Protein AF-A0A5M9WT04-F1 (afdb_monomer)

Solvent-accessible surface area (backbone atoms only — not comparable to full-atom values): 13330 Å² total; per-residue (Å²): 140,83,83,87,83,82,82,79,88,79,81,89,87,70,58,75,74,63,75,62,73,61,93,73,88,72,77,53,72,58,56,60,50,49,50,56,50,50,60,53,53,64,69,38,91,44,48,76,46,78,44,75,40,62,43,69,72,71,74,67,58,56,91,64,40,57,47,37,35,40,46,41,72,46,103,63,53,54,68,59,49,51,50,53,51,50,53,50,48,42,72,75,53,57,42,56,46,68,40,55,45,65,89,45,51,76,57,29,46,36,37,38,33,31,65,67,64,91,56,92,55,41,32,36,38,46,30,29,73,45,88,59,91,81,71,82,77,73,65,78,83,60,68,64,56,68,66,55,48,51,50,52,49,50,52,55,40,49,49,26,57,78,65,70,37,90,61,27,68,66,54,42,51,56,49,31,55,76,66,74,52,92,82,61,95,47,73,66,51,43,53,49,54,50,51,57,61,50,71,76,36,88,84,50,48,63,70,61,54,49,56,57,49,52,49,64,62,66,77,104

pLDDT: mean 85.63, std 19.6, range [27.72, 98.25]

Structure (mmCIF, N/CA/C/O backbone):
data_AF-A0A5M9WT04-F1
#
_entry.id   AF-A0A5M9WT04-F1
#
loop_
_atom_site.group_PDB
_atom_site.id
_atom_site.type_symbol
_atom_site.label_atom_id
_atom_site.label_alt_id
_atom_site.label_comp_id
_atom_site.label_asym_id
_atom_site.label_entity_id
_atom_site.label_seq_id
_atom_site.pdbx_PDB_ins_code
_atom_site.Cartn_x
_atom_site.Cartn_y
_atom_site.Cartn_z
_atom_site.occupancy
_atom_site.B_iso_or_equiv
_atom_site.auth_seq_id
_atom_site.auth_comp_id
_atom_site.auth_asym_id
_atom_site.auth_atom_id
_atom_site.pdbx_PDB_model_num
ATOM 1 N N . MET A 1 1 ? 15.403 -14.556 49.674 1.00 36.53 1 MET A N 1
ATOM 2 C CA . MET A 1 1 ? 15.988 -13.219 49.414 1.00 36.53 1 MET A CA 1
ATOM 3 C C . MET A 1 1 ? 16.908 -13.393 48.219 1.00 36.53 1 MET A C 1
ATOM 5 O O . MET A 1 1 ? 17.717 -14.300 48.292 1.00 36.53 1 MET A O 1
ATOM 9 N N . ALA A 1 2 ? 16.835 -12.710 47.086 1.00 31.03 2 ALA A N 1
ATOM 10 C CA . ALA A 1 2 ? 16.035 -11.609 46.544 1.00 31.03 2 ALA A CA 1
ATOM 11 C C . ALA A 1 2 ? 15.568 -12.071 45.133 1.00 31.03 2 ALA A C 1
ATOM 13 O O . ALA A 1 2 ? 16.134 -13.020 44.605 1.00 31.03 2 ALA A O 1
ATOM 14 N N . GLY A 1 3 ? 14.480 -11.617 44.516 1.00 28.92 3 GLY A N 1
ATOM 15 C CA . GLY A 1 3 ? 14.104 -10.239 44.205 1.00 28.92 3 GLY A CA 1
ATOM 16 C C . GLY A 1 3 ? 14.028 -10.143 42.674 1.00 28.92 3 GLY A C 1
ATOM 17 O O . GLY A 1 3 ? 15.050 -10.274 42.011 1.00 28.92 3 GLY A O 1
ATOM 18 N N . LYS A 1 4 ? 12.807 -10.030 42.137 1.00 32.59 4 LYS A N 1
ATOM 19 C CA . LYS A 1 4 ? 12.482 -9.932 40.705 1.00 32.59 4 LYS A CA 1
ATOM 20 C C . LYS A 1 4 ? 13.133 -8.691 40.081 1.00 32.59 4 LYS A C 1
ATOM 22 O O . LYS A 1 4 ? 13.119 -7.634 40.702 1.00 32.59 4 LYS A O 1
ATOM 27 N N . GLY A 1 5 ? 13.634 -8.824 38.855 1.00 28.41 5 GLY A N 1
ATOM 28 C CA . GLY A 1 5 ? 13.906 -7.696 37.969 1.00 28.41 5 GLY A CA 1
ATOM 29 C C . GLY A 1 5 ? 12.751 -7.547 36.986 1.00 28.41 5 GLY A C 1
ATOM 30 O O . GLY A 1 5 ? 12.667 -8.310 36.028 1.00 28.41 5 GLY A O 1
ATOM 31 N N . ASP A 1 6 ? 11.848 -6.611 37.269 1.00 30.33 6 ASP A N 1
ATOM 32 C CA . ASP A 1 6 ? 10.879 -6.101 36.302 1.00 30.33 6 ASP A CA 1
ATOM 33 C C . ASP A 1 6 ? 11.642 -5.275 35.258 1.00 30.33 6 ASP A C 1
ATOM 35 O O . ASP A 1 6 ? 12.274 -4.269 35.588 1.00 30.33 6 ASP A O 1
ATOM 39 N N . HIS A 1 7 ? 11.599 -5.698 33.994 1.00 33.00 7 HIS A N 1
ATOM 40 C CA . HIS A 1 7 ? 11.995 -4.846 32.879 1.00 33.00 7 HIS A CA 1
ATOM 41 C C . HIS A 1 7 ? 10.808 -3.954 32.514 1.00 33.00 7 HIS A C 1
ATOM 43 O O . HIS A 1 7 ? 9.852 -4.383 31.873 1.00 33.00 7 HIS A O 1
ATOM 49 N N . ASN A 1 8 ? 10.882 -2.712 32.986 1.00 27.72 8 ASN A N 1
ATOM 50 C CA . ASN A 1 8 ? 10.029 -1.600 32.589 1.00 27.72 8 ASN A CA 1
ATOM 51 C C . ASN A 1 8 ? 10.200 -1.351 31.077 1.00 27.72 8 ASN A C 1
ATOM 53 O O . ASN A 1 8 ? 11.282 -0.971 30.643 1.00 27.72 8 ASN A O 1
ATOM 57 N N . LEU A 1 9 ? 9.138 -1.551 30.290 1.00 30.53 9 LEU A N 1
ATOM 58 C CA . LEU A 1 9 ? 9.035 -1.180 28.866 1.00 30.53 9 LEU A CA 1
ATOM 59 C C . LEU A 1 9 ? 8.473 0.245 28.684 1.00 30.53 9 LEU A C 1
ATOM 61 O O . LEU A 1 9 ? 7.794 0.539 27.707 1.00 30.53 9 LEU A O 1
ATOM 65 N N . ASN A 1 10 ? 8.732 1.131 29.642 1.00 30.75 10 ASN A N 1
ATOM 66 C CA . ASN A 1 10 ? 8.420 2.548 29.517 1.00 30.75 10 ASN A CA 1
ATOM 67 C C . ASN A 1 10 ? 9.687 3.280 29.099 1.00 30.75 10 ASN A C 1
ATOM 69 O O . ASN A 1 10 ? 10.431 3.689 29.980 1.00 30.75 10 ASN A O 1
ATOM 73 N N . GLU A 1 11 ? 9.933 3.448 27.799 1.00 33.53 11 GLU A N 1
ATOM 74 C CA . GLU A 1 11 ? 10.752 4.562 27.309 1.00 33.53 11 GLU A CA 1
ATOM 75 C C . GLU A 1 11 ? 10.599 4.765 25.790 1.00 33.53 11 GLU A C 1
ATOM 77 O O . GLU A 1 11 ? 10.619 3.814 25.015 1.00 33.53 11 GLU A O 1
ATOM 82 N N . CYS A 1 12 ? 10.466 6.044 25.414 1.00 31.31 12 CYS A N 1
ATOM 83 C CA . CYS A 1 12 ? 10.228 6.635 24.087 1.00 31.31 12 CYS A CA 1
ATOM 84 C C . CYS A 1 12 ? 8.813 6.512 23.495 1.00 31.31 12 CYS A C 1
ATOM 86 O O . CYS A 1 12 ? 8.596 5.879 22.467 1.00 31.31 12 CYS A O 1
ATOM 88 N N . PHE A 1 13 ? 7.874 7.242 24.103 1.00 38.44 13 PHE A N 1
ATOM 89 C CA . PHE A 1 13 ? 6.622 7.655 23.469 1.00 38.44 13 PHE A CA 1
ATOM 90 C C . PHE A 1 13 ? 6.737 9.135 23.099 1.00 38.44 13 PHE A C 1
ATOM 92 O O . PHE A 1 13 ? 6.950 9.960 23.985 1.00 38.44 13 PHE A O 1
ATOM 99 N N . PHE A 1 14 ? 6.601 9.463 21.817 1.00 36.34 14 PHE A N 1
ATOM 100 C CA . PHE A 1 14 ? 6.391 10.836 21.363 1.00 36.34 14 PHE A CA 1
ATOM 101 C C . PHE A 1 14 ? 5.124 10.860 20.517 1.00 36.34 14 PHE A C 1
ATOM 103 O O . PHE A 1 14 ? 4.960 10.034 19.618 1.00 36.34 14 PHE A O 1
ATOM 110 N N . SER A 1 15 ? 4.227 11.807 20.794 1.00 44.75 15 SER A N 1
ATOM 111 C CA . SER A 1 15 ? 3.148 12.130 19.858 1.00 44.75 15 SER A CA 1
ATOM 112 C C . SER A 1 15 ? 3.771 12.576 18.530 1.00 44.75 15 SER A C 1
ATOM 114 O O . SER A 1 15 ? 4.805 13.243 18.537 1.00 44.75 15 SER A O 1
ATOM 116 N N . TYR A 1 16 ? 3.150 12.275 17.382 1.00 43.19 16 TYR A N 1
ATOM 117 C CA . TYR A 1 16 ? 3.641 12.746 16.076 1.00 43.19 16 TYR A CA 1
ATOM 118 C C . TYR A 1 16 ? 3.911 14.261 16.077 1.00 43.19 16 TYR A C 1
ATOM 120 O O . TYR A 1 16 ? 4.920 14.697 15.537 1.00 43.19 16 TYR A O 1
ATOM 128 N N . ARG A 1 17 ? 3.088 15.048 16.792 1.00 41.44 17 ARG A N 1
ATOM 129 C CA . ARG A 1 17 ? 3.275 16.500 16.983 1.00 41.44 17 ARG A CA 1
ATOM 130 C C . ARG A 1 17 ? 4.543 16.883 17.752 1.00 41.44 17 ARG A C 1
ATOM 132 O O . ARG A 1 17 ? 5.056 17.978 17.556 1.00 41.44 17 ARG A O 1
ATOM 139 N N . GLU A 1 18 ? 5.042 16.013 18.621 1.00 44.75 18 GLU A N 1
ATOM 140 C CA . GLU A 1 18 ? 6.274 16.229 19.388 1.00 44.75 18 GLU A CA 1
ATOM 141 C C . GLU A 1 18 ? 7.527 15.854 18.580 1.00 44.75 18 GLU A C 1
ATOM 143 O O . GLU A 1 18 ? 8.586 16.433 18.809 1.00 44.75 18 GLU A O 1
ATOM 148 N N . LEU A 1 19 ? 7.409 14.959 17.588 1.00 48.00 19 LEU A N 1
ATOM 149 C CA . LEU A 1 19 ? 8.513 14.580 16.691 1.00 48.00 19 LEU A CA 1
ATOM 150 C C . LEU A 1 19 ? 8.865 15.676 15.668 1.00 48.00 19 LEU A C 1
ATOM 152 O O . LEU A 1 19 ? 10.016 15.778 15.254 1.00 48.00 19 LEU A O 1
ATOM 156 N N . ILE A 1 20 ? 7.899 16.521 15.297 1.00 47.97 20 ILE A N 1
ATOM 157 C CA . ILE A 1 20 ? 8.055 17.644 14.346 1.00 47.97 20 ILE A CA 1
ATOM 158 C C . ILE A 1 20 ? 8.310 19.002 15.027 1.00 47.97 20 ILE A C 1
ATOM 160 O O . ILE A 1 20 ? 8.301 20.040 14.370 1.00 47.97 20 ILE A O 1
ATOM 164 N N . GLY A 1 21 ? 8.551 19.021 16.344 1.00 37.47 21 GLY A N 1
ATOM 165 C CA . GLY A 1 21 ? 8.716 20.227 17.169 1.00 37.47 21 GLY A CA 1
ATOM 166 C C . GLY A 1 21 ? 10.028 21.009 16.983 1.00 37.47 21 GLY A C 1
ATOM 167 O O . GLY A 1 21 ? 10.651 21.390 17.973 1.00 37.47 21 GLY A O 1
ATOM 168 N N . GLY A 1 22 ? 10.447 21.269 15.744 1.00 36.41 22 GLY A N 1
ATOM 169 C CA . GLY A 1 22 ? 11.545 22.176 15.405 1.00 36.41 22 GLY A CA 1
ATOM 170 C C . GLY A 1 22 ? 11.222 22.941 14.123 1.00 36.41 22 GLY A C 1
ATOM 171 O O . GLY A 1 22 ? 10.889 22.319 13.124 1.00 36.41 22 GLY A O 1
ATOM 172 N N . ASP A 1 23 ? 11.284 24.275 14.173 1.00 36.19 23 ASP A N 1
ATOM 173 C CA . ASP A 1 23 ? 10.914 25.223 13.107 1.00 36.19 23 ASP A CA 1
ATOM 174 C C . ASP A 1 23 ? 11.143 24.702 11.669 1.00 36.19 23 ASP A C 1
ATOM 176 O O . ASP A 1 23 ? 12.268 24.704 11.162 1.00 36.19 23 ASP A O 1
ATOM 180 N N . ILE A 1 24 ? 10.067 24.304 10.977 1.00 40.62 24 ILE A N 1
ATOM 181 C CA . ILE A 1 24 ? 10.135 23.867 9.576 1.00 40.62 24 ILE A CA 1
ATOM 182 C C . ILE A 1 24 ? 9.931 25.075 8.658 1.00 40.62 24 ILE A C 1
ATOM 184 O O . ILE A 1 24 ? 8.815 25.501 8.351 1.00 40.62 24 ILE A O 1
ATOM 188 N N . VAL A 1 25 ? 11.045 25.611 8.166 1.00 34.16 25 VAL A N 1
ATOM 189 C CA . VAL A 1 25 ? 11.072 26.413 6.940 1.00 34.16 25 VAL A CA 1
ATOM 190 C C . VAL A 1 25 ? 10.797 25.463 5.765 1.00 34.16 25 VAL A C 1
ATOM 192 O O . VAL A 1 25 ? 11.714 24.850 5.232 1.00 34.16 25 VAL A O 1
ATOM 195 N N . GLY A 1 26 ? 9.520 25.350 5.382 1.00 38.19 26 GLY A N 1
ATOM 196 C CA . GLY A 1 26 ? 9.049 24.670 4.168 1.00 38.19 26 GLY A CA 1
ATOM 197 C C . GLY A 1 26 ? 8.704 23.189 4.348 1.00 38.19 26 GLY A C 1
ATOM 198 O O . GLY A 1 26 ? 9.498 22.335 3.972 1.00 38.19 26 GLY A O 1
ATOM 199 N N . SER A 1 27 ? 7.509 22.876 4.868 1.00 41.00 27 SER A N 1
ATOM 200 C CA . SER A 1 27 ? 7.023 21.488 4.923 1.00 41.00 27 SER A CA 1
ATOM 201 C C . SER A 1 27 ? 6.878 20.929 3.507 1.00 41.00 27 SER A C 1
ATOM 203 O O . SER A 1 27 ? 6.212 21.537 2.661 1.00 41.00 27 SER A O 1
ATOM 205 N N . SER A 1 28 ? 7.470 19.768 3.244 1.00 56.88 28 SER A N 1
ATOM 206 C CA . SER A 1 28 ? 7.276 19.071 1.970 1.00 56.88 28 SER A CA 1
ATOM 207 C C . SER A 1 28 ? 5.796 18.687 1.798 1.00 56.88 28 SER A C 1
ATOM 209 O O . SER A 1 28 ? 5.089 18.445 2.779 1.00 56.88 28 SER A O 1
ATOM 211 N N . ASN A 1 29 ? 5.301 18.581 0.557 1.00 68.19 29 ASN A N 1
ATOM 212 C CA . ASN A 1 29 ? 3.919 18.142 0.294 1.00 68.19 29 ASN A CA 1
ATOM 213 C C . ASN A 1 29 ? 3.594 16.779 0.949 1.00 68.19 29 ASN A C 1
ATOM 215 O O . ASN A 1 29 ? 2.436 16.509 1.267 1.00 68.19 29 ASN A O 1
ATOM 219 N N . SER A 1 30 ? 4.605 15.931 1.174 1.00 72.88 30 SER A N 1
ATOM 220 C CA . SER A 1 30 ? 4.457 14.601 1.780 1.00 72.88 30 SER A CA 1
ATOM 221 C C . SER A 1 30 ? 4.171 14.629 3.291 1.00 72.88 30 SER A C 1
ATOM 223 O O . SER A 1 30 ? 3.393 13.815 3.793 1.00 72.88 30 SER A O 1
ATOM 225 N N . GLU A 1 31 ? 4.747 15.580 4.030 1.00 80.44 31 GLU A N 1
ATOM 226 C CA . GLU A 1 31 ? 4.540 15.713 5.480 1.00 80.44 31 GLU A CA 1
ATOM 227 C C . GLU A 1 31 ? 3.133 16.224 5.774 1.00 80.44 31 GLU A C 1
ATOM 229 O O . GLU A 1 31 ? 2.412 15.624 6.568 1.00 80.44 31 GLU A O 1
ATOM 234 N N . ALA A 1 32 ? 2.692 17.245 5.033 1.00 86.50 32 ALA A N 1
ATOM 235 C CA . ALA A 1 32 ? 1.340 17.780 5.149 1.00 86.50 32 ALA A CA 1
ATOM 236 C C . ALA A 1 32 ? 0.259 16.741 4.788 1.00 86.50 32 ALA A C 1
ATOM 238 O O . ALA A 1 32 ? -0.825 16.744 5.372 1.00 86.50 32 ALA A O 1
ATOM 239 N N . LEU A 1 33 ? 0.523 15.845 3.825 1.00 90.31 33 LEU A N 1
ATOM 240 C CA . LEU A 1 33 ? -0.378 14.726 3.511 1.00 90.31 33 LEU A CA 1
ATOM 241 C C . LEU A 1 33 ? -0.410 13.682 4.632 1.00 90.31 33 LEU A C 1
ATOM 243 O O . LEU A 1 33 ? -1.478 13.162 4.954 1.00 90.31 33 LEU A O 1
ATOM 247 N N . THR A 1 34 ? 0.743 13.408 5.244 1.00 90.88 34 THR A N 1
ATOM 248 C CA . THR A 1 34 ? 0.859 12.476 6.372 1.00 90.88 34 THR A CA 1
ATOM 249 C C . THR A 1 34 ? 0.068 12.972 7.578 1.00 90.88 34 THR A C 1
ATOM 251 O O . THR A 1 34 ? -0.730 12.219 8.130 1.00 90.88 34 THR A O 1
ATOM 254 N N . GLU A 1 35 ? 0.206 14.251 7.930 1.00 92.19 35 GLU A N 1
ATOM 255 C CA . GLU A 1 35 ? -0.580 14.890 8.992 1.00 92.19 35 GLU A CA 1
ATOM 256 C C . GLU A 1 35 ? -2.082 14.801 8.721 1.00 92.19 35 GLU A C 1
ATOM 258 O O . GLU A 1 35 ? -2.841 14.350 9.572 1.00 92.19 35 GLU A O 1
ATOM 263 N N . GLN A 1 36 ? -2.519 15.138 7.504 1.00 95.31 36 GLN A N 1
ATOM 264 C CA . GLN A 1 36 ? -3.935 15.064 7.140 1.00 95.31 36 GLN A CA 1
ATOM 265 C C . GLN A 1 36 ? -4.513 13.648 7.234 1.00 95.31 36 GLN A C 1
ATOM 267 O O . GLN A 1 36 ? -5.700 13.499 7.557 1.00 95.31 36 GLN A O 1
ATOM 272 N N . LEU A 1 37 ? -3.713 12.629 6.898 1.00 96.25 37 LEU A N 1
ATOM 273 C CA . LEU A 1 37 ? -4.085 11.222 7.025 1.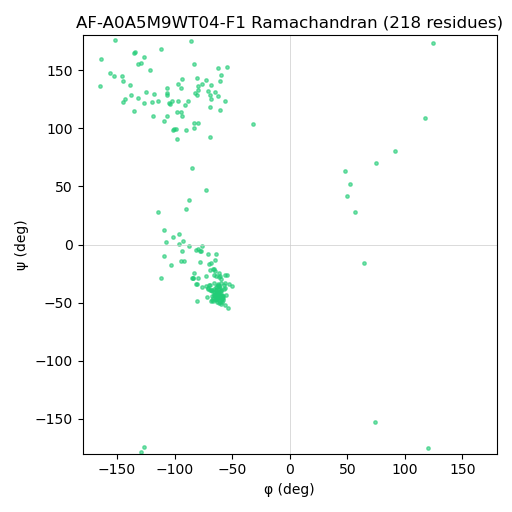00 96.25 37 LEU A CA 1
ATOM 274 C C . LEU A 1 37 ? -4.199 10.819 8.497 1.00 96.25 37 LEU A C 1
ATOM 276 O O . LEU A 1 37 ? -5.214 10.236 8.874 1.00 96.25 37 LEU A O 1
ATOM 280 N N . ILE A 1 38 ? -3.206 11.159 9.320 1.00 96.31 38 ILE A N 1
ATOM 281 C CA . ILE A 1 38 ? -3.207 10.871 10.760 1.00 96.31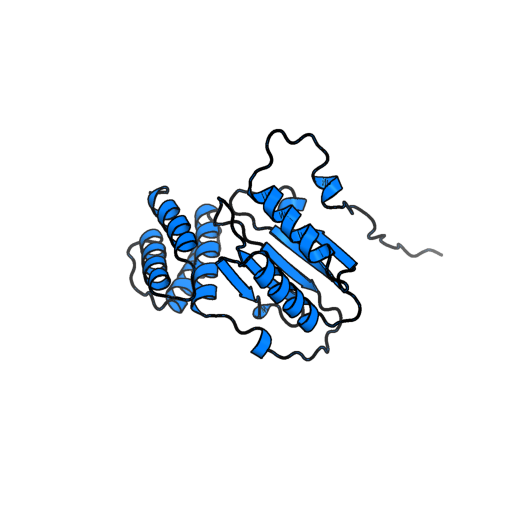 38 ILE A CA 1
ATOM 282 C C . ILE A 1 38 ? -4.408 11.545 11.429 1.00 96.31 38 ILE A C 1
ATOM 284 O O . ILE A 1 38 ? -5.211 10.850 12.045 1.00 96.31 38 ILE A O 1
ATOM 288 N N . ASP A 1 39 ? -4.608 12.848 11.210 1.00 97.12 39 ASP A N 1
ATOM 289 C CA . ASP A 1 39 ? -5.742 13.612 11.751 1.00 97.12 39 ASP A CA 1
ATOM 290 C C . ASP A 1 39 ? -7.092 13.009 11.323 1.00 97.12 39 ASP A C 1
ATOM 292 O O . ASP A 1 39 ? -8.081 13.043 12.057 1.00 97.12 39 ASP A O 1
ATOM 296 N N . HIS A 1 40 ? -7.169 12.456 10.107 1.00 98.00 40 HIS A N 1
ATOM 297 C CA . HIS A 1 40 ? -8.379 11.783 9.647 1.00 98.00 40 HIS A CA 1
ATOM 298 C C . HIS A 1 40 ? -8.660 10.496 10.417 1.00 98.00 40 HIS A C 1
ATOM 300 O O . HIS A 1 40 ? -9.803 10.275 10.816 1.00 98.00 40 HIS A O 1
ATOM 306 N N . ILE A 1 41 ? -7.639 9.652 10.568 1.00 97.94 41 ILE A N 1
ATOM 307 C CA . ILE A 1 41 ? -7.755 8.355 11.232 1.00 97.94 41 ILE A CA 1
ATOM 308 C C . ILE A 1 41 ? -8.018 8.565 12.726 1.00 97.94 41 ILE A C 1
ATOM 310 O O . ILE A 1 41 ? -8.866 7.881 13.286 1.00 97.94 41 ILE A O 1
ATOM 314 N N . GLU A 1 42 ? -7.381 9.555 13.354 1.00 97.19 42 GLU A N 1
ATOM 315 C CA . GLU A 1 42 ? -7.591 9.900 14.767 1.00 97.19 42 GLU A CA 1
ATOM 316 C C . GLU A 1 42 ? -9.050 10.289 15.056 1.00 97.19 42 GLU A C 1
ATOM 318 O O . GLU A 1 42 ? -9.572 10.027 16.137 1.00 97.19 42 GLU A O 1
ATOM 323 N N . GLY A 1 43 ? -9.750 10.853 14.065 1.00 97.00 43 GLY A N 1
ATOM 324 C CA . GLY A 1 43 ? -11.171 11.183 14.166 1.00 97.00 43 GLY A CA 1
ATOM 325 C C . GLY A 1 43 ? -12.126 9.981 14.177 1.00 97.00 43 GLY A C 1
ATOM 326 O O . GLY A 1 43 ? -13.326 10.175 14.389 1.00 97.00 43 GLY A O 1
ATOM 327 N N . LEU A 1 44 ? -11.649 8.755 13.933 1.00 98.06 44 LEU A N 1
ATOM 328 C CA . LEU A 1 44 ? -12.487 7.554 13.934 1.00 98.06 44 LEU A CA 1
ATOM 329 C C . LEU A 1 44 ? -12.757 7.074 15.374 1.00 98.06 44 LEU A C 1
ATOM 331 O O . LEU A 1 44 ? -11.830 6.932 16.170 1.00 98.06 44 LEU A O 1
ATOM 335 N N . PRO A 1 45 ? -14.017 6.760 15.737 1.00 97.50 45 PRO A N 1
ATOM 336 C CA . PRO A 1 45 ? -14.425 6.581 17.137 1.00 97.50 45 PRO A CA 1
ATOM 337 C C . PRO A 1 45 ? -13.807 5.363 17.843 1.00 97.50 45 PRO A C 1
ATOM 339 O O . PRO A 1 45 ? -13.770 5.317 19.077 1.00 97.50 45 PRO A O 1
ATOM 342 N N . PHE A 1 46 ? -13.347 4.374 17.074 1.00 97.06 46 PHE A N 1
ATOM 343 C CA . PHE A 1 46 ? -12.730 3.143 17.567 1.00 97.06 46 PHE A CA 1
ATOM 344 C C . PHE A 1 46 ? -11.200 3.222 17.659 1.00 97.06 46 PHE A C 1
ATOM 346 O O . PHE A 1 46 ? -10.586 2.287 18.168 1.00 97.06 46 PHE A O 1
ATOM 353 N N . ILE A 1 47 ? -10.579 4.308 17.190 1.00 97.94 47 ILE A N 1
ATOM 354 C CA . ILE A 1 47 ? -9.134 4.520 17.295 1.00 97.94 47 ILE A CA 1
ATOM 355 C C . ILE A 1 47 ? -8.813 5.067 18.686 1.00 97.94 47 ILE A C 1
ATOM 357 O O . ILE A 1 47 ? -9.459 5.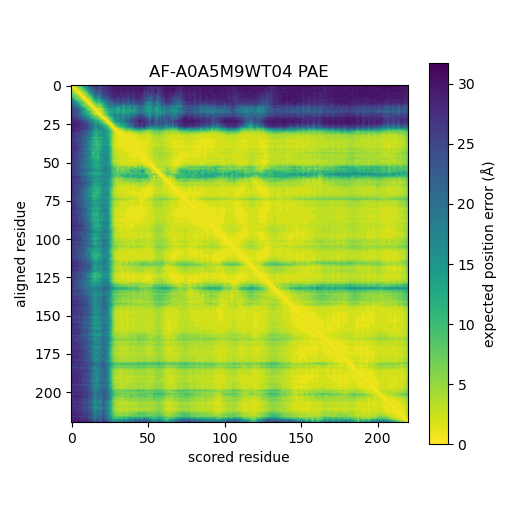994 19.173 1.00 97.94 47 ILE A O 1
ATOM 361 N N . THR A 1 48 ? -7.831 4.463 19.356 1.00 96.81 48 THR A N 1
ATOM 362 C CA . THR A 1 48 ? -7.379 4.889 20.693 1.00 96.81 48 THR A CA 1
ATOM 363 C C . THR A 1 48 ? -5.982 5.481 20.688 1.00 96.81 48 THR A C 1
ATOM 365 O O . THR A 1 48 ? -5.687 6.324 21.531 1.00 96.81 48 THR A O 1
ATOM 368 N N . GLN A 1 49 ? -5.135 5.045 19.759 1.00 96.38 49 GLN A N 1
ATOM 369 C CA . GLN A 1 49 ? -3.768 5.525 19.604 1.00 96.38 49 GLN A CA 1
ATOM 370 C C . GLN A 1 49 ? -3.298 5.292 18.168 1.00 96.38 49 GLN A C 1
ATOM 372 O O . GLN A 1 49 ? -3.690 4.311 17.530 1.00 96.38 49 GLN A O 1
ATOM 377 N N . ILE A 1 50 ? -2.448 6.197 17.688 1.00 96.38 50 ILE A N 1
ATOM 378 C CA . ILE A 1 50 ? -1.762 6.104 16.402 1.00 96.38 50 ILE A CA 1
ATOM 379 C C . ILE A 1 50 ? -0.270 6.280 16.661 1.00 96.38 50 ILE A C 1
ATOM 381 O O . ILE A 1 50 ? 0.146 7.318 17.171 1.00 96.38 50 ILE A O 1
ATOM 385 N N . ASP A 1 51 ? 0.517 5.287 16.266 1.00 93.69 51 ASP A N 1
ATOM 386 C CA . ASP A 1 51 ? 1.970 5.312 16.354 1.00 93.69 51 ASP A CA 1
ATOM 387 C C . ASP A 1 51 ? 2.561 5.304 14.943 1.00 93.69 51 ASP A C 1
ATOM 389 O O . ASP A 1 51 ? 2.295 4.399 14.151 1.00 93.69 51 ASP A O 1
ATOM 393 N N . VAL A 1 52 ? 3.385 6.299 14.614 1.00 90.00 52 VAL A N 1
ATOM 394 C CA . VAL A 1 52 ? 4.249 6.214 13.429 1.00 90.00 52 VAL A CA 1
ATOM 395 C C . VAL A 1 52 ? 5.457 5.373 13.815 1.00 90.00 52 VAL A C 1
ATOM 397 O O . VAL A 1 52 ? 6.072 5.635 14.843 1.00 90.00 52 VAL A O 1
ATOM 400 N N . ILE A 1 53 ? 5.778 4.349 13.031 1.00 89.25 53 ILE A N 1
ATOM 401 C CA . ILE A 1 53 ? 6.868 3.404 13.316 1.00 89.25 53 ILE A CA 1
ATOM 402 C C . ILE A 1 53 ? 7.826 3.304 12.119 1.00 89.25 53 ILE A C 1
ATOM 404 O O . ILE A 1 53 ? 7.722 4.060 11.153 1.00 89.25 53 ILE A O 1
ATOM 408 N N . GLY A 1 54 ? 8.795 2.389 12.190 1.00 85.44 54 GLY A N 1
ATOM 409 C CA . GLY A 1 54 ? 9.705 2.103 11.082 1.00 85.44 54 GLY A CA 1
ATOM 410 C C . GLY A 1 54 ? 10.764 3.184 10.865 1.00 85.44 54 GLY A C 1
ATOM 411 O O . GLY A 1 54 ? 11.158 3.902 11.791 1.00 85.44 54 GLY A O 1
ATOM 412 N N . SER A 1 55 ? 11.240 3.308 9.622 1.00 79.00 55 SER A N 1
ATOM 413 C CA . SER A 1 55 ? 12.461 4.067 9.304 1.00 79.00 55 SER A CA 1
ATOM 414 C C . SER A 1 55 ? 12.390 5.555 9.660 1.00 79.00 55 SER A C 1
ATOM 416 O O . SER A 1 55 ? 13.424 6.189 9.874 1.00 79.00 55 SER A O 1
ATOM 418 N N . ARG A 1 56 ? 11.180 6.128 9.736 1.00 76.12 56 ARG A N 1
ATOM 419 C CA . ARG A 1 56 ? 10.971 7.531 10.131 1.00 76.12 56 ARG A CA 1
ATOM 420 C C . ARG A 1 56 ? 11.318 7.784 11.595 1.00 76.12 56 ARG A C 1
ATOM 422 O O . ARG A 1 56 ? 11.925 8.805 11.898 1.00 76.12 56 ARG A O 1
ATOM 429 N N . VAL A 1 57 ? 10.982 6.852 12.485 1.00 72.62 57 VAL A N 1
ATOM 430 C CA . VAL A 1 57 ? 11.323 6.952 13.914 1.00 72.62 57 VAL A CA 1
ATOM 431 C C . VAL A 1 57 ? 12.758 6.504 14.172 1.00 72.62 57 VAL A C 1
ATOM 433 O O . VAL A 1 57 ? 13.447 7.081 15.008 1.00 72.62 57 VAL A O 1
ATOM 436 N N . GLU A 1 58 ? 13.246 5.527 13.411 1.00 75.19 58 GLU A N 1
ATOM 437 C CA . GLU A 1 58 ? 14.607 4.994 13.547 1.00 75.19 58 GLU A CA 1
ATOM 438 C C . GLU A 1 58 ? 15.699 5.908 12.958 1.00 75.19 58 GLU A C 1
ATOM 440 O O . GLU A 1 58 ? 16.879 5.573 13.036 1.00 75.19 58 GLU A O 1
ATOM 445 N N . GLN A 1 59 ? 15.333 7.058 12.375 1.00 75.19 59 GLN A N 1
ATOM 446 C CA . GLN A 1 59 ? 16.248 7.984 11.683 1.00 75.19 59 GLN A CA 1
ATOM 447 C C . GLN A 1 59 ? 17.039 7.322 10.539 1.00 75.19 59 GLN A C 1
ATOM 449 O O . GLN A 1 59 ? 18.138 7.749 10.188 1.00 75.19 59 GLN A O 1
ATOM 454 N N . THR A 1 60 ? 16.462 6.285 9.932 1.00 78.38 60 THR A N 1
ATOM 455 C CA . THR A 1 60 ? 17.009 5.554 8.777 1.00 78.38 60 THR A CA 1
ATOM 456 C C . THR A 1 60 ? 16.220 5.831 7.494 1.00 78.38 60 THR A C 1
ATOM 458 O O . THR A 1 60 ? 16.376 5.123 6.502 1.00 78.38 60 THR A O 1
ATOM 461 N N . SER A 1 61 ? 15.346 6.845 7.512 1.00 82.44 61 SER A N 1
ATOM 462 C CA . SER A 1 61 ? 14.483 7.199 6.385 1.00 82.44 61 SER A CA 1
ATOM 463 C C . SER A 1 61 ? 15.275 7.753 5.199 1.00 82.44 61 SER A C 1
ATOM 465 O O . SER A 1 61 ? 16.140 8.610 5.372 1.00 82.44 61 SER A O 1
ATOM 467 N N . ASP A 1 62 ? 14.918 7.315 3.994 1.00 85.81 62 ASP A N 1
ATOM 468 C CA . ASP A 1 62 ? 15.422 7.835 2.719 1.00 85.81 62 ASP A CA 1
ATOM 469 C C . ASP A 1 62 ? 14.257 8.183 1.766 1.00 85.81 62 ASP A C 1
ATOM 471 O O . ASP A 1 62 ? 13.083 8.024 2.113 1.00 85.81 62 ASP A O 1
ATOM 475 N N . ASP A 1 63 ? 14.565 8.636 0.547 1.00 84.56 63 ASP A N 1
ATOM 476 C CA . ASP A 1 63 ? 13.564 8.978 -0.481 1.00 84.56 63 ASP A CA 1
ATOM 477 C C . ASP A 1 63 ? 12.729 7.772 -0.958 1.00 84.56 63 ASP A C 1
ATOM 479 O O . ASP A 1 63 ? 11.758 7.923 -1.696 1.00 84.56 63 ASP A O 1
ATOM 483 N N . TYR A 1 64 ? 13.081 6.554 -0.559 1.00 87.38 64 TYR A N 1
ATOM 484 C CA . TYR A 1 64 ? 12.358 5.329 -0.887 1.00 87.38 64 TYR A CA 1
ATOM 485 C C . TYR A 1 64 ? 11.606 4.766 0.328 1.00 87.38 64 TYR A C 1
ATOM 487 O O . TYR A 1 64 ? 11.023 3.676 0.240 1.00 87.38 64 TYR A O 1
ATOM 495 N N . SER A 1 65 ? 11.645 5.445 1.476 1.00 87.88 65 SER A N 1
ATOM 496 C CA . SER A 1 65 ? 10.951 5.031 2.691 1.00 87.88 65 SER A CA 1
ATOM 497 C C . SER A 1 65 ? 9.446 5.244 2.591 1.00 87.88 65 SER A C 1
ATOM 499 O O . SER A 1 65 ? 8.951 6.230 2.036 1.00 87.88 65 SER A O 1
ATOM 501 N N . ASP A 1 66 ? 8.728 4.284 3.160 1.00 91.81 66 ASP A N 1
ATOM 502 C CA . ASP A 1 66 ? 7.287 4.342 3.361 1.00 91.81 66 ASP A CA 1
ATOM 503 C C . ASP A 1 66 ? 6.959 5.060 4.677 1.00 91.81 66 ASP A C 1
ATOM 505 O O . ASP A 1 66 ? 7.844 5.477 5.434 1.00 91.81 66 ASP A O 1
ATOM 509 N N . VAL A 1 67 ? 5.670 5.268 4.923 1.00 92.50 67 VAL A N 1
ATOM 510 C CA . VAL A 1 67 ? 5.157 5.756 6.203 1.00 92.50 67 VAL A CA 1
ATOM 511 C C . VAL A 1 67 ? 4.429 4.599 6.874 1.00 92.50 67 VAL A C 1
ATOM 513 O O . VAL A 1 67 ? 3.323 4.244 6.467 1.00 92.50 67 VAL A O 1
ATOM 516 N N . ASP A 1 68 ? 5.033 4.019 7.906 1.00 94.81 68 ASP A N 1
ATOM 517 C CA . ASP A 1 68 ? 4.412 2.950 8.682 1.00 94.81 68 ASP A CA 1
ATOM 518 C C . ASP A 1 68 ? 3.571 3.533 9.822 1.00 94.81 68 ASP A C 1
ATOM 520 O O . ASP A 1 68 ? 4.075 4.266 10.675 1.00 94.81 68 ASP A O 1
ATOM 524 N N . ILE A 1 69 ? 2.287 3.185 9.854 1.00 96.56 69 ILE A N 1
ATOM 525 C CA . ILE A 1 69 ? 1.321 3.624 10.861 1.00 96.56 69 ILE A CA 1
ATOM 526 C C . ILE A 1 69 ? 0.772 2.390 11.570 1.00 96.56 69 ILE A C 1
ATOM 528 O O . ILE A 1 69 ? 0.195 1.503 10.943 1.00 96.56 69 ILE A O 1
ATOM 532 N N . LEU A 1 70 ? 0.915 2.339 12.888 1.00 97.56 70 LEU A N 1
ATOM 533 C CA . LEU A 1 70 ? 0.326 1.319 13.742 1.00 97.56 70 LEU A CA 1
ATOM 534 C C . LEU A 1 70 ? -0.840 1.915 14.531 1.00 97.56 70 LEU A C 1
ATOM 536 O O . LEU A 1 70 ? -0.703 2.947 15.181 1.00 97.56 70 LEU A O 1
ATOM 540 N N . LEU A 1 71 ? -1.990 1.250 14.477 1.00 98.06 71 LEU A N 1
ATOM 541 C CA . LEU A 1 71 ? -3.199 1.679 15.167 1.00 98.06 71 LEU A CA 1
ATOM 542 C C . LEU A 1 71 ? -3.476 0.780 16.369 1.00 98.06 71 LEU A C 1
ATOM 544 O O . LEU A 1 71 ? -3.470 -0.450 16.257 1.00 98.06 71 LEU A O 1
ATOM 548 N N . SER A 1 72 ? -3.812 1.410 17.490 1.00 97.50 72 SER A N 1
ATOM 549 C CA . SER A 1 72 ? -4.518 0.753 18.586 1.00 97.50 72 SER A CA 1
ATOM 550 C C . SER A 1 72 ? -6.008 1.049 18.482 1.00 97.50 72 SER A C 1
ATOM 552 O O . SER A 1 72 ? -6.417 2.177 18.190 1.00 97.50 72 SER A O 1
ATOM 554 N N . ILE A 1 73 ? -6.819 0.019 18.721 1.00 97.50 73 ILE A N 1
ATOM 555 C CA . ILE A 1 73 ? -8.271 0.065 18.545 1.00 97.50 73 ILE A CA 1
ATOM 556 C C . ILE A 1 73 ? -9.008 -0.377 19.809 1.00 97.50 73 ILE A C 1
ATOM 558 O O . ILE A 1 73 ? -8.444 -1.049 20.676 1.00 97.50 73 ILE A O 1
ATOM 562 N N . LYS A 1 74 ? -10.288 -0.024 19.896 1.00 96.06 74 LYS A N 1
ATOM 563 C CA . LYS A 1 74 ? -11.229 -0.497 20.918 1.00 96.06 74 LYS A CA 1
ATOM 564 C C . LYS A 1 74 ? -12.563 -0.883 20.289 1.00 96.06 74 LYS A C 1
ATOM 566 O O . LYS A 1 74 ? -12.861 -0.481 19.171 1.00 96.06 74 LYS A O 1
ATOM 571 N N . ASP A 1 75 ? -13.375 -1.605 21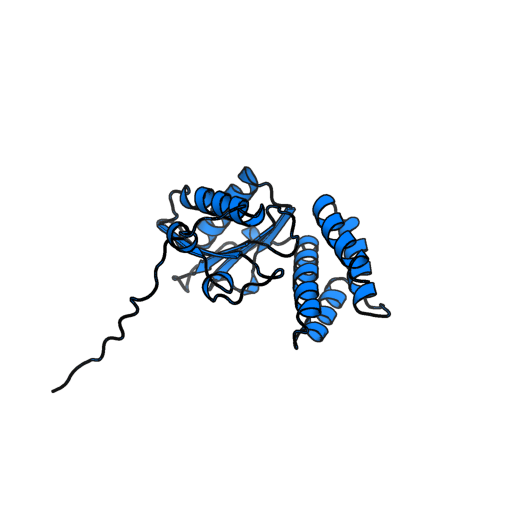.054 1.00 95.38 75 ASP A N 1
ATOM 572 C CA . ASP A 1 75 ? -14.795 -1.892 20.793 1.00 95.38 75 ASP A CA 1
ATOM 573 C C . ASP A 1 75 ? -15.115 -2.738 19.539 1.00 95.38 75 ASP A C 1
ATOM 575 O O . ASP A 1 75 ? -16.209 -3.296 19.456 1.00 95.38 75 ASP A O 1
ATOM 579 N N . ILE A 1 76 ? -14.175 -2.900 18.603 1.00 95.81 76 ILE A N 1
ATOM 580 C CA . ILE A 1 76 ? -14.311 -3.691 17.372 1.00 95.81 76 ILE A CA 1
ATOM 581 C C . ILE A 1 76 ? -13.082 -4.580 17.132 1.00 95.81 76 ILE A C 1
ATOM 583 O O . ILE A 1 76 ? -12.034 -4.408 17.757 1.00 95.81 76 ILE A O 1
ATOM 587 N N . THR A 1 77 ? -13.211 -5.550 16.226 1.00 96.19 77 THR A N 1
ATOM 588 C CA . THR A 1 77 ? -12.126 -6.466 15.849 1.00 96.19 77 THR A CA 1
ATOM 589 C C . THR A 1 77 ? -11.193 -5.848 14.790 1.00 96.19 77 THR A C 1
ATOM 591 O O . THR A 1 77 ? -11.620 -4.963 14.043 1.00 96.19 77 THR A O 1
ATOM 594 N N . PRO A 1 78 ? -9.918 -6.288 14.693 1.00 96.81 78 PRO A N 1
ATOM 595 C CA . PRO A 1 78 ? -8.945 -5.742 13.738 1.00 96.81 78 PRO A CA 1
ATOM 596 C C . PRO A 1 78 ? -9.363 -5.796 12.264 1.00 96.81 78 PRO A C 1
ATOM 598 O O . PRO A 1 78 ? -9.014 -4.897 11.505 1.00 96.81 78 PRO A O 1
ATOM 601 N N . ASP A 1 79 ? -10.108 -6.822 11.853 1.00 96.25 79 ASP A N 1
ATOM 602 C CA . ASP A 1 79 ? -10.636 -6.954 10.494 1.00 96.25 79 ASP A CA 1
ATOM 603 C C . ASP A 1 79 ? -11.684 -5.873 10.190 1.00 96.25 79 ASP A C 1
ATOM 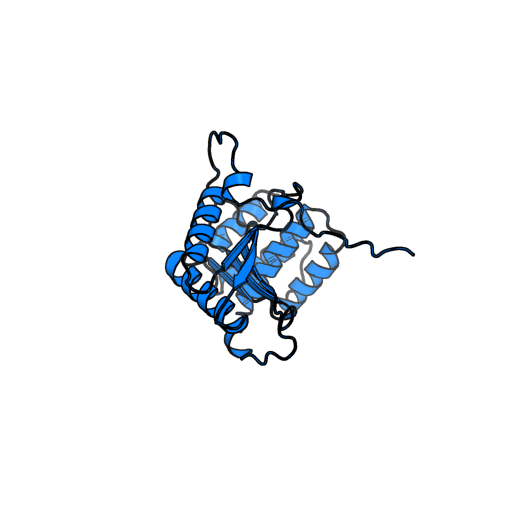605 O O . ASP A 1 79 ? -11.556 -5.161 9.192 1.00 96.25 79 ASP A O 1
ATOM 609 N N . ILE A 1 80 ? -12.652 -5.676 11.094 1.00 96.19 80 ILE A N 1
ATOM 610 C CA . ILE A 1 80 ? -13.665 -4.617 10.977 1.00 96.19 80 ILE A CA 1
ATOM 611 C C . ILE A 1 80 ? -12.987 -3.244 10.990 1.00 96.19 80 ILE A C 1
ATOM 613 O O . ILE A 1 80 ? -13.261 -2.411 10.128 1.00 96.19 80 ILE A O 1
ATOM 617 N N . ALA A 1 81 ? -12.054 -3.023 11.918 1.00 97.25 81 ALA A N 1
ATOM 618 C CA . ALA A 1 81 ? -11.325 -1.764 12.020 1.00 97.25 81 ALA A CA 1
ATOM 619 C C . ALA A 1 81 ? -10.524 -1.451 10.751 1.00 97.25 81 ALA A C 1
ATOM 621 O O . ALA A 1 81 ? -10.590 -0.329 10.250 1.00 97.25 81 ALA A O 1
ATOM 622 N N . LEU A 1 82 ? -9.786 -2.426 10.202 1.00 97.88 82 LEU A N 1
ATOM 623 C CA . LEU A 1 82 ? -9.007 -2.216 8.982 1.00 97.88 82 LEU A CA 1
ATOM 624 C C . LEU A 1 82 ? -9.922 -1.908 7.792 1.00 97.88 82 LEU A C 1
ATOM 626 O O . LEU A 1 82 ? -9.602 -1.027 6.991 1.00 97.88 82 LEU A O 1
ATOM 630 N N . TYR A 1 83 ? -11.059 -2.599 7.678 1.00 96.69 83 TYR A N 1
ATOM 631 C CA . TYR A 1 83 ? -12.047 -2.323 6.639 1.00 96.69 83 TYR A CA 1
ATOM 632 C C . TYR A 1 83 ? -12.604 -0.896 6.759 1.00 96.69 83 TYR A C 1
ATOM 634 O O . TYR A 1 83 ? -12.547 -0.136 5.791 1.00 96.69 83 TYR A O 1
ATOM 642 N N . GLU A 1 84 ? -13.056 -0.484 7.948 1.00 97.31 84 GLU A N 1
ATOM 643 C CA . GLU A 1 84 ? -13.595 0.864 8.174 1.00 97.31 84 GLU A CA 1
ATOM 644 C C . GLU A 1 84 ? -12.554 1.965 7.925 1.00 97.31 84 GLU A C 1
ATOM 646 O O . GLU A 1 84 ? -12.856 2.962 7.265 1.00 97.31 84 GLU A O 1
ATOM 651 N N . VAL A 1 85 ? -11.309 1.767 8.372 1.00 98.12 85 VAL A N 1
ATOM 652 C CA . VAL A 1 85 ? -10.192 2.675 8.063 1.00 98.12 85 VAL A CA 1
ATOM 653 C C . VAL A 1 85 ? -9.980 2.769 6.553 1.00 98.12 85 VAL A C 1
ATOM 655 O O . VAL A 1 85 ? -9.867 3.873 6.020 1.00 98.12 85 VAL A O 1
ATOM 658 N N . THR A 1 86 ? -9.966 1.636 5.845 1.00 97.75 86 THR A N 1
ATOM 659 C CA . THR A 1 86 ? -9.763 1.610 4.388 1.00 97.75 86 THR A CA 1
ATOM 660 C C . THR A 1 86 ? -10.867 2.387 3.670 1.00 97.75 86 THR A C 1
ATOM 662 O O . THR A 1 86 ? -10.568 3.256 2.848 1.00 97.75 86 THR A O 1
ATOM 665 N N . GLU A 1 87 ? -12.138 2.128 3.986 1.00 97.56 87 GLU A N 1
ATOM 666 C CA . GLU A 1 87 ? -13.265 2.819 3.351 1.00 97.56 87 GLU A CA 1
ATOM 667 C C . GLU A 1 87 ? -13.272 4.320 3.666 1.00 97.56 87 GLU A C 1
ATOM 669 O O . GLU A 1 87 ? -13.508 5.137 2.771 1.00 97.56 87 GLU A O 1
ATOM 674 N N . SER A 1 88 ? -12.928 4.704 4.898 1.00 98.12 88 SER A N 1
ATOM 675 C CA . SER A 1 88 ? -12.813 6.110 5.292 1.00 98.12 88 SER A CA 1
ATOM 676 C C . SER A 1 88 ? -11.697 6.829 4.521 1.00 98.12 88 SER A C 1
ATOM 678 O O . SER A 1 88 ? -11.920 7.893 3.932 1.00 98.12 88 SER A O 1
ATOM 680 N N . VAL A 1 89 ? -10.511 6.213 4.426 1.00 97.94 89 VAL A N 1
ATOM 681 C CA . VAL A 1 89 ? -9.379 6.744 3.648 1.00 97.94 89 VAL A CA 1
ATOM 682 C C . VAL A 1 89 ? -9.738 6.846 2.165 1.00 97.94 89 VAL A C 1
ATOM 684 O O . VAL A 1 89 ? -9.441 7.860 1.528 1.00 97.94 89 VAL A O 1
ATOM 687 N N . LYS A 1 90 ? -10.432 5.846 1.608 1.00 96.50 90 LYS A N 1
ATOM 688 C CA . LYS A 1 90 ? -10.916 5.878 0.221 1.00 96.50 90 LYS A CA 1
ATOM 689 C C . LYS A 1 90 ? -11.862 7.045 -0.026 1.00 96.50 90 LYS A C 1
ATOM 691 O O . LYS A 1 90 ? -11.701 7.743 -1.027 1.00 96.50 90 LYS A O 1
ATOM 696 N N . ALA A 1 91 ? -12.807 7.276 0.882 1.00 97.50 91 ALA A N 1
ATOM 697 C CA . ALA A 1 91 ? -13.780 8.354 0.765 1.00 97.50 91 ALA A CA 1
ATOM 698 C C . ALA A 1 91 ? -13.127 9.745 0.828 1.00 97.50 91 ALA A C 1
ATOM 700 O O . ALA A 1 91 ? -13.483 10.618 0.036 1.00 97.50 91 ALA A O 1
ATOM 701 N N . LYS A 1 92 ? -12.162 9.954 1.735 1.00 97.38 92 LYS A N 1
ATOM 702 C CA . LYS A 1 92 ? -11.515 11.264 1.920 1.00 97.38 92 LYS A CA 1
ATOM 703 C C . LYS A 1 92 ? -10.426 11.552 0.886 1.00 97.38 92 LYS A C 1
ATOM 705 O O . LYS A 1 92 ? -10.407 12.640 0.317 1.00 97.38 92 LYS A O 1
ATOM 710 N N . PHE A 1 93 ? -9.520 10.604 0.656 1.00 95.75 93 PHE A N 1
ATOM 711 C CA . PHE A 1 93 ? -8.288 10.847 -0.102 1.00 95.75 93 PHE A CA 1
ATOM 712 C C . PHE A 1 93 ? -8.327 10.321 -1.531 1.00 95.75 93 PHE A C 1
ATOM 714 O O . PHE A 1 93 ? -7.511 10.742 -2.343 1.00 95.75 93 PHE A O 1
AT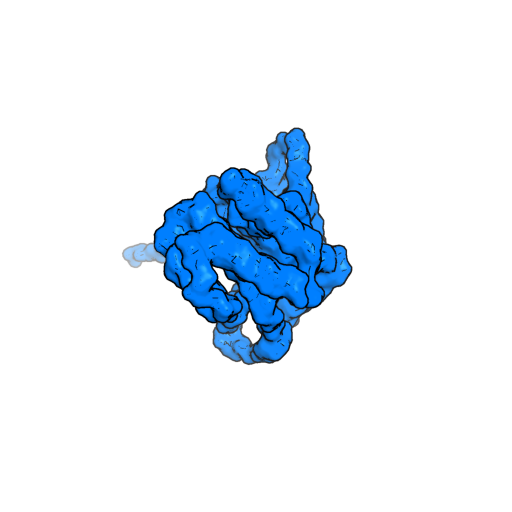OM 721 N N . GLN A 1 94 ? -9.261 9.418 -1.855 1.00 94.44 94 GLN A N 1
ATOM 722 C CA . GLN A 1 94 ? -9.347 8.780 -3.171 1.00 94.44 94 GLN A CA 1
ATOM 723 C C . GLN A 1 94 ? -7.970 8.257 -3.633 1.00 94.44 94 GLN A C 1
ATOM 725 O O . GLN A 1 94 ? -7.440 8.744 -4.638 1.00 94.44 94 GLN A O 1
ATOM 730 N N . PRO A 1 95 ? -7.369 7.285 -2.923 1.00 94.69 95 PRO A N 1
ATOM 731 C CA . PRO A 1 95 ? -6.022 6.808 -3.215 1.00 94.69 95 PRO A CA 1
ATOM 732 C C . PRO A 1 95 ? -5.872 6.355 -4.669 1.00 94.69 95 PRO A C 1
ATOM 734 O O . PRO A 1 95 ? -6.841 5.949 -5.321 1.00 94.69 95 PRO A O 1
ATOM 737 N N . ALA A 1 96 ? -4.654 6.438 -5.206 1.00 93.62 96 ALA A N 1
ATOM 738 C CA . ALA A 1 96 ? -4.369 5.893 -6.531 1.00 93.62 96 ALA A CA 1
ATOM 739 C C . ALA A 1 96 ? -4.504 4.371 -6.550 1.00 93.62 96 ALA A C 1
ATOM 741 O O . ALA A 1 96 ? -4.921 3.807 -7.560 1.00 93.62 96 ALA A O 1
ATOM 742 N N . TRP A 1 97 ? -4.170 3.739 -5.428 1.00 95.25 97 TRP A N 1
ATOM 743 C CA . TRP A 1 97 ? -4.258 2.307 -5.219 1.00 95.25 97 TRP A CA 1
ATOM 744 C C . TRP A 1 97 ? -4.185 1.976 -3.727 1.00 95.25 97 TRP A C 1
ATOM 746 O O . TRP A 1 97 ? -3.671 2.765 -2.933 1.00 95.25 97 TRP A O 1
ATOM 756 N N . TYR A 1 98 ? -4.670 0.789 -3.374 1.00 96.62 98 TYR A N 1
ATOM 757 C CA . TYR A 1 98 ? -4.521 0.185 -2.055 1.00 96.62 98 TYR A CA 1
ATOM 758 C C . TYR A 1 98 ? -4.401 -1.343 -2.206 1.00 96.62 98 TYR A C 1
ATOM 760 O O . TYR A 1 98 ? -4.993 -1.913 -3.119 1.00 96.62 98 TYR A O 1
ATOM 768 N N . ASP A 1 99 ? -3.609 -1.999 -1.358 1.00 97.31 99 ASP A N 1
ATOM 769 C CA . ASP A 1 99 ? -3.349 -3.447 -1.393 1.00 97.31 99 ASP A CA 1
ATOM 770 C C . ASP A 1 99 ? -3.190 -4.006 0.030 1.00 97.31 99 ASP A C 1
ATOM 772 O O . ASP A 1 99 ? -2.330 -3.551 0.792 1.00 97.31 99 ASP A O 1
ATOM 776 N N . TYR A 1 100 ? -4.009 -4.995 0.389 1.00 97.31 100 TYR A N 1
ATOM 777 C CA . TYR A 1 100 ? -3.969 -5.657 1.691 1.00 97.31 100 TYR A CA 1
ATOM 778 C C . TYR A 1 100 ? -2.793 -6.631 1.788 1.00 97.31 100 TYR A C 1
ATOM 780 O O . TYR A 1 100 ? -2.524 -7.419 0.880 1.00 97.31 100 TYR A O 1
ATOM 788 N N . ALA A 1 101 ? -2.100 -6.645 2.924 1.00 95.19 101 ALA A N 1
ATOM 789 C CA . ALA A 1 101 ? -1.026 -7.597 3.184 1.00 95.19 101 ALA A CA 1
ATOM 790 C C . ALA A 1 101 ? -1.570 -8.931 3.724 1.00 95.19 101 ALA A C 1
ATOM 792 O O . ALA A 1 101 ? -1.290 -9.325 4.856 1.00 95.19 101 ALA A O 1
ATOM 793 N N . ASN A 1 102 ? -2.320 -9.659 2.890 1.00 92.62 102 ASN A N 1
ATOM 794 C CA . ASN A 1 102 ? -3.013 -10.901 3.271 1.00 92.62 102 ASN A CA 1
ATOM 795 C C . ASN A 1 102 ? -2.090 -11.979 3.859 1.00 92.62 102 ASN A C 1
ATOM 797 O O . ASN A 1 102 ? -2.535 -12.811 4.643 1.00 92.62 102 ASN A O 1
ATOM 801 N N . SER A 1 103 ? -0.800 -11.967 3.510 1.00 91.75 103 SER A N 1
ATOM 802 C CA . SER A 1 103 ? 0.195 -12.901 4.051 1.00 91.75 103 SER A CA 1
ATOM 803 C C . SER A 1 103 ? 0.518 -12.687 5.532 1.00 91.75 103 SER A C 1
ATOM 805 O O . SER A 1 103 ? 1.146 -13.555 6.128 1.00 91.75 103 SER A O 1
ATOM 807 N N . LEU A 1 104 ? 0.162 -11.532 6.104 1.00 93.31 104 LEU A N 1
ATOM 808 C CA . LEU A 1 104 ? 0.395 -11.210 7.514 1.00 93.31 104 LEU A CA 1
ATOM 809 C C . LEU A 1 104 ? -0.810 -11.542 8.403 1.00 93.31 104 LEU A C 1
ATOM 811 O O . LEU A 1 104 ? -0.681 -11.583 9.624 1.00 93.31 104 LEU A O 1
ATOM 815 N N . MET A 1 105 ? -1.976 -11.788 7.808 1.00 92.94 105 MET A N 1
ATOM 816 C CA . MET A 1 105 ? -3.188 -12.114 8.550 1.00 92.94 105 MET A CA 1
ATOM 817 C C . MET A 1 105 ? -3.192 -13.601 8.955 1.00 92.94 105 MET A C 1
ATOM 819 O O . MET A 1 105 ? -2.787 -14.453 8.159 1.00 92.94 105 MET A O 1
ATOM 823 N N . PRO A 1 106 ? -3.701 -13.960 10.151 1.00 92.88 106 PRO A N 1
ATOM 824 C CA . PRO A 1 106 ? -4.439 -13.115 11.097 1.00 92.88 106 PRO A CA 1
ATOM 825 C C . PRO A 1 106 ? -3.576 -12.334 12.098 1.00 92.88 106 PRO A C 1
ATOM 827 O O . PRO A 1 106 ? -4.149 -11.634 12.921 1.00 92.88 106 PRO A O 1
ATOM 830 N N . ASP A 1 107 ? -2.249 -12.459 12.091 1.00 94.06 107 ASP A N 1
ATOM 831 C CA . ASP A 1 107 ? -1.406 -11.871 13.145 1.00 94.06 107 ASP A CA 1
ATOM 832 C C . ASP A 1 107 ? -1.342 -10.337 13.056 1.00 94.06 107 ASP A C 1
ATOM 834 O O . ASP A 1 107 ? -1.351 -9.633 14.070 1.00 94.06 107 ASP A O 1
ATOM 838 N N . LYS A 1 108 ? -1.314 -9.806 11.831 1.00 95.12 108 LYS A N 1
ATOM 839 C CA . LYS A 1 108 ? -1.344 -8.371 11.544 1.00 95.12 108 LYS A CA 1
ATOM 840 C C . LYS A 1 108 ? -2.271 -8.091 10.365 1.00 95.12 108 LYS A C 1
ATOM 842 O O . LYS A 1 108 ? -2.125 -8.665 9.287 1.00 95.12 108 LYS A O 1
ATOM 847 N N . PHE A 1 109 ? -3.190 -7.160 10.573 1.00 97.38 109 PHE A N 1
ATOM 848 C CA . PHE A 1 109 ? -4.084 -6.622 9.555 1.00 97.38 109 PHE A CA 1
ATOM 849 C C . PHE A 1 109 ? -3.442 -5.352 9.008 1.00 97.38 109 PHE A C 1
ATOM 851 O O . PHE A 1 109 ? -3.245 -4.406 9.760 1.00 97.38 109 PHE A O 1
ATOM 858 N N . LEU A 1 110 ? -3.044 -5.340 7.735 1.00 97.75 110 LEU A N 1
ATOM 859 C CA . LEU A 1 110 ? -2.334 -4.204 7.146 1.00 97.75 110 LEU A CA 1
ATOM 860 C C . LEU A 1 110 ? -2.832 -3.900 5.738 1.00 97.75 110 LEU A C 1
ATOM 862 O O . LEU A 1 110 ? -3.016 -4.812 4.928 1.00 97.75 110 LEU A O 1
ATOM 866 N N . ILE A 1 111 ? -2.995 -2.609 5.457 1.00 97.88 111 ILE A N 1
ATOM 867 C CA . ILE A 1 111 ? -3.257 -2.060 4.131 1.00 97.88 111 ILE A CA 1
ATOM 868 C C . ILE A 1 111 ? -2.110 -1.132 3.733 1.00 97.88 111 ILE A C 1
ATOM 870 O O . ILE A 1 111 ? -1.745 -0.233 4.485 1.00 97.88 111 ILE A O 1
ATOM 874 N N . SER A 1 112 ? -1.566 -1.339 2.537 1.00 97.81 112 SER A N 1
ATOM 875 C CA . SER A 1 112 ? -0.673 -0.373 1.893 1.00 97.81 112 SER A CA 1
ATOM 876 C C . SER A 1 112 ? -1.489 0.513 0.966 1.00 97.81 112 SER A C 1
ATOM 878 O O . SER A 1 112 ? -2.290 -0.011 0.192 1.00 97.81 112 SER A O 1
ATOM 880 N N . THR A 1 113 ? -1.288 1.827 0.988 1.00 96.94 113 THR A N 1
ATOM 881 C CA . THR A 1 113 ? -2.038 2.765 0.141 1.00 96.94 113 THR A CA 1
ATOM 882 C C . THR A 1 113 ? -1.192 3.945 -0.317 1.00 96.94 113 THR A C 1
ATOM 884 O O . THR A 1 113 ? -0.422 4.513 0.455 1.00 96.94 113 THR A O 1
ATOM 887 N N . PHE A 1 114 ? -1.365 4.360 -1.572 1.00 95.69 114 PHE A N 1
ATOM 888 C CA . PHE A 1 114 ? -0.789 5.603 -2.082 1.00 95.69 114 PHE A CA 1
ATOM 889 C C . PHE A 1 114 ? -1.882 6.656 -2.245 1.00 95.69 114 PHE A C 1
ATOM 891 O O . PHE A 1 114 ? -2.741 6.552 -3.126 1.00 95.69 114 PHE A O 1
ATOM 898 N N . ILE A 1 115 ? -1.836 7.689 -1.404 1.00 92.75 115 ILE A N 1
ATOM 899 C CA . ILE A 1 115 ? -2.839 8.766 -1.369 1.00 92.75 115 ILE A CA 1
ATOM 900 C C . ILE A 1 115 ? -2.434 10.013 -2.171 1.00 92.75 115 ILE A C 1
ATOM 902 O O . ILE A 1 115 ? -3.208 10.961 -2.242 1.00 92.75 115 ILE A O 1
ATOM 906 N N . GLY A 1 116 ? -1.257 10.009 -2.804 1.00 89.50 116 GLY A N 1
ATOM 907 C CA . GLY A 1 116 ? -0.732 11.136 -3.576 1.00 89.50 116 GLY A CA 1
ATOM 908 C C . GLY A 1 116 ? 0.598 11.656 -3.037 1.00 89.50 116 GLY A C 1
ATOM 909 O O . GLY A 1 116 ? 1.172 11.089 -2.113 1.00 89.50 116 GLY A O 1
ATOM 910 N N . GLY A 1 117 ? 1.078 12.740 -3.642 1.00 86.00 117 GLY A N 1
ATOM 911 C CA . GLY A 1 117 ? 2.400 13.308 -3.387 1.00 86.00 117 GLY A CA 1
ATOM 912 C C . GLY A 1 117 ? 3.213 13.433 -4.672 1.00 86.00 117 GLY A C 1
ATOM 913 O O . GLY A 1 117 ? 2.789 13.001 -5.743 1.00 86.00 117 GLY A O 1
ATOM 914 N N . ASP A 1 118 ? 4.375 14.059 -4.562 1.00 84.62 118 ASP A N 1
ATOM 915 C CA . ASP A 1 118 ? 5.369 14.197 -5.628 1.00 84.62 118 ASP A CA 1
ATOM 916 C C . ASP A 1 118 ? 6.283 12.969 -5.741 1.00 84.62 118 ASP A C 1
ATOM 918 O O . ASP A 1 118 ? 6.740 12.639 -6.836 1.00 84.62 118 ASP A O 1
ATOM 922 N N . ASN A 1 119 ? 6.502 12.261 -4.634 1.00 88.56 119 ASN A N 1
ATOM 923 C CA . ASN A 1 119 ? 7.277 11.031 -4.594 1.00 88.56 119 ASN A CA 1
ATOM 924 C C . ASN A 1 119 ? 6.381 9.783 -4.744 1.00 88.56 119 ASN A C 1
ATOM 926 O O . ASN A 1 119 ? 5.658 9.442 -3.807 1.00 88.56 119 ASN A O 1
ATOM 930 N N . PRO A 1 120 ? 6.438 9.040 -5.866 1.00 90.81 120 PRO A N 1
ATOM 931 C CA . PRO A 1 120 ? 5.600 7.859 -6.063 1.00 90.81 120 PRO A CA 1
ATOM 932 C C . PRO A 1 120 ? 6.087 6.626 -5.286 1.00 90.81 120 PRO A C 1
ATOM 934 O O . PRO A 1 120 ? 5.416 5.591 -5.318 1.00 90.81 120 PRO A O 1
ATOM 937 N N . PHE A 1 121 ? 7.242 6.708 -4.618 1.00 91.50 121 PHE A N 1
ATOM 938 C CA . PHE A 1 121 ? 7.780 5.636 -3.788 1.00 91.50 121 PHE A CA 1
ATOM 939 C C . PHE A 1 121 ? 7.204 5.640 -2.378 1.00 91.50 121 PHE A C 1
ATOM 941 O O . PHE A 1 121 ? 7.114 4.569 -1.794 1.00 91.50 121 PHE A O 1
ATOM 948 N N . THR A 1 122 ? 6.796 6.784 -1.837 1.00 90.88 122 THR A N 1
ATOM 949 C CA . THR A 1 122 ? 6.276 6.859 -0.468 1.00 90.88 122 THR A CA 1
ATOM 950 C C . THR A 1 122 ? 4.800 6.482 -0.446 1.00 90.88 122 THR A C 1
ATOM 952 O O . THR A 1 122 ? 3.942 7.267 -0.847 1.00 90.88 122 THR A O 1
ATOM 955 N N . PHE A 1 123 ? 4.497 5.279 0.034 1.00 93.88 123 PHE A N 1
ATOM 956 C CA . PHE A 1 123 ? 3.134 4.874 0.367 1.00 93.88 123 PHE A CA 1
ATOM 957 C C . PHE A 1 123 ? 2.976 4.686 1.879 1.00 93.88 123 PHE A C 1
ATOM 959 O O . PHE A 1 123 ? 3.944 4.713 2.639 1.00 93.88 123 PHE A O 1
ATOM 966 N N . TYR A 1 124 ? 1.728 4.560 2.316 1.00 96.19 124 TYR A N 1
ATOM 967 C CA . TYR A 1 124 ? 1.352 4.451 3.719 1.00 96.19 124 TYR A CA 1
ATOM 968 C C . TYR A 1 124 ? 0.974 3.011 4.032 1.00 96.19 124 TYR A C 1
ATOM 970 O O . TYR A 1 124 ? 0.038 2.480 3.431 1.00 96.19 124 TYR A O 1
ATOM 978 N N . ASP A 1 125 ? 1.672 2.411 4.987 1.00 97.19 125 ASP A N 1
ATOM 979 C CA . ASP A 1 125 ? 1.384 1.083 5.513 1.00 97.19 125 ASP A CA 1
ATOM 980 C C . ASP A 1 125 ? 0.634 1.235 6.837 1.00 97.19 125 ASP A C 1
ATOM 982 O O . ASP A 1 125 ? 1.223 1.491 7.883 1.00 97.19 125 ASP A O 1
ATOM 986 N N . ILE A 1 126 ? -0.690 1.093 6.788 1.00 98.25 126 ILE A N 1
ATOM 987 C CA . ILE A 1 126 ? -1.571 1.253 7.947 1.00 98.25 126 ILE A CA 1
ATOM 988 C C . ILE A 1 126 ? -1.885 -0.132 8.506 1.00 98.25 126 ILE A C 1
ATOM 990 O O . ILE A 1 126 ? -2.522 -0.954 7.845 1.00 98.25 126 ILE A O 1
ATOM 994 N N . GLY A 1 127 ? -1.409 -0.401 9.717 1.00 97.81 127 GLY A N 1
ATOM 995 C CA . GLY A 1 127 ? -1.458 -1.704 10.359 1.00 97.81 127 GLY A CA 1
ATOM 996 C C . GLY A 1 127 ? -2.194 -1.711 11.695 1.00 97.81 127 GLY A C 1
ATOM 997 O O . GLY A 1 127 ? -2.166 -0.745 12.449 1.00 97.81 127 GLY A O 1
ATOM 998 N N . ILE A 1 128 ? -2.788 -2.856 12.012 1.00 98.06 128 ILE A N 1
ATOM 999 C CA . ILE A 1 128 ? -3.422 -3.180 13.290 1.00 98.06 128 ILE A CA 1
ATOM 1000 C C . ILE A 1 128 ? -2.894 -4.548 13.722 1.00 98.06 128 ILE A C 1
ATOM 1002 O O . ILE A 1 128 ? -2.939 -5.516 12.955 1.00 98.06 128 ILE A O 1
ATOM 1006 N N . LEU A 1 129 ? -2.361 -4.638 14.940 1.00 95.31 129 LEU A N 1
ATOM 1007 C CA . LEU A 1 129 ? -1.940 -5.917 15.510 1.00 95.31 129 LEU A CA 1
ATOM 1008 C C . LEU A 1 129 ? -3.152 -6.669 16.047 1.00 95.31 129 LEU A C 1
ATOM 1010 O O . LEU A 1 129 ? -4.000 -6.095 16.730 1.00 95.31 129 LEU A O 1
ATOM 1014 N N . ASN A 1 130 ? -3.212 -7.967 15.771 1.00 93.06 130 ASN A N 1
ATOM 1015 C CA . ASN A 1 130 ? -4.249 -8.810 16.328 1.00 93.06 130 ASN A CA 1
ATOM 1016 C C . ASN A 1 130 ? -3.792 -9.418 17.657 1.00 93.06 130 ASN A C 1
ATOM 1018 O O . ASN A 1 130 ? -2.815 -10.166 17.722 1.00 93.06 130 ASN A O 1
ATOM 1022 N N . THR A 1 131 ? -4.523 -9.116 18.726 1.00 87.25 131 THR A N 1
ATOM 1023 C CA . THR A 1 131 ? -4.289 -9.696 20.054 1.00 87.25 131 THR A CA 1
ATOM 1024 C C . THR A 1 131 ? -5.111 -10.964 20.296 1.00 87.25 131 THR A C 1
ATOM 1026 O O . THR A 1 131 ? -4.781 -11.730 21.203 1.00 87.25 131 THR A O 1
ATOM 1029 N N . ASP A 1 132 ? -6.121 -11.242 19.462 1.00 88.88 132 ASP A N 1
ATOM 1030 C CA . ASP A 1 132 ? -6.933 -12.458 19.516 1.00 88.88 132 ASP A CA 1
ATOM 1031 C C . ASP A 1 132 ? -6.510 -13.472 18.444 1.00 88.88 132 ASP A C 1
ATOM 1033 O O . ASP A 1 132 ? -6.930 -13.441 17.286 1.00 88.88 132 ASP A O 1
ATOM 1037 N N . ARG A 1 133 ? -5.709 -14.454 18.860 1.00 78.44 133 ARG A N 1
ATOM 1038 C CA . ARG A 1 133 ? -5.208 -15.518 17.976 1.00 78.44 133 ARG A CA 1
ATOM 1039 C C . ARG A 1 133 ? -6.296 -16.443 17.421 1.00 78.44 133 ARG A C 1
ATOM 1041 O O . ARG A 1 133 ? -6.004 -17.209 16.507 1.00 78.44 133 ARG A O 1
ATOM 1048 N N . ASN A 1 134 ? -7.514 -16.406 17.963 1.00 85.94 134 ASN A N 1
ATOM 1049 C CA . ASN A 1 134 ? -8.625 -17.246 17.513 1.00 85.94 134 ASN A CA 1
ATOM 1050 C C . ASN A 1 134 ? -9.622 -16.492 16.624 1.00 85.94 134 ASN A C 1
ATOM 1052 O O . ASN A 1 134 ? -10.661 -17.057 16.276 1.00 85.94 134 ASN A O 1
ATOM 1056 N N . LEU A 1 135 ? -9.318 -15.244 16.252 1.00 90.69 135 LEU A N 1
ATOM 1057 C CA . LEU A 1 135 ? -10.168 -14.440 15.386 1.00 90.69 135 LEU A CA 1
ATOM 1058 C C . LEU A 1 135 ? -10.433 -15.158 14.055 1.00 90.69 135 LEU A C 1
ATOM 1060 O O . LEU A 1 135 ? -9.517 -15.484 13.295 1.00 90.69 135 LEU A O 1
ATOM 1064 N N . VAL A 1 136 ? -11.714 -15.353 13.755 1.00 90.50 136 VAL A N 1
ATOM 1065 C CA . VAL A 1 136 ? -12.190 -15.794 12.444 1.00 90.50 136 VAL A CA 1
ATOM 1066 C C . VAL A 1 136 ? -12.731 -14.569 11.722 1.00 90.50 136 VAL A C 1
ATOM 1068 O O . VAL A 1 136 ? -13.632 -13.914 12.236 1.00 90.50 136 VAL A O 1
ATOM 1071 N N . TYR A 1 137 ? -12.197 -14.280 10.538 1.00 92.38 137 TYR A N 1
ATOM 1072 C CA . TYR A 1 137 ? -12.566 -13.116 9.734 1.00 92.38 137 TYR A CA 1
ATOM 1073 C C . TYR A 1 137 ? -12.903 -13.526 8.297 1.00 92.38 137 TYR A C 1
ATOM 1075 O O . TYR A 1 137 ? -12.456 -14.569 7.800 1.00 92.38 137 TYR A O 1
ATOM 1083 N N . ASP A 1 138 ? -13.697 -12.696 7.626 1.00 89.44 138 ASP A N 1
ATOM 1084 C CA . ASP A 1 138 ? -14.084 -12.906 6.235 1.00 89.44 138 ASP A CA 1
ATOM 1085 C C . ASP A 1 138 ? -12.963 -12.467 5.285 1.00 89.44 138 ASP A C 1
ATOM 1087 O O . ASP A 1 138 ? -12.741 -11.284 5.037 1.00 89.44 138 ASP A O 1
ATOM 1091 N N . LYS A 1 139 ? -12.257 -13.444 4.714 1.00 88.75 139 LYS A N 1
ATOM 1092 C CA . LYS A 1 139 ? -11.155 -13.197 3.774 1.00 88.75 139 LYS A CA 1
ATOM 1093 C C . LYS A 1 139 ? -11.601 -12.527 2.475 1.00 88.75 139 LYS A C 1
ATOM 1095 O O . LYS A 1 139 ? -10.764 -11.910 1.823 1.00 88.75 139 LYS A O 1
ATOM 1100 N N . THR A 1 140 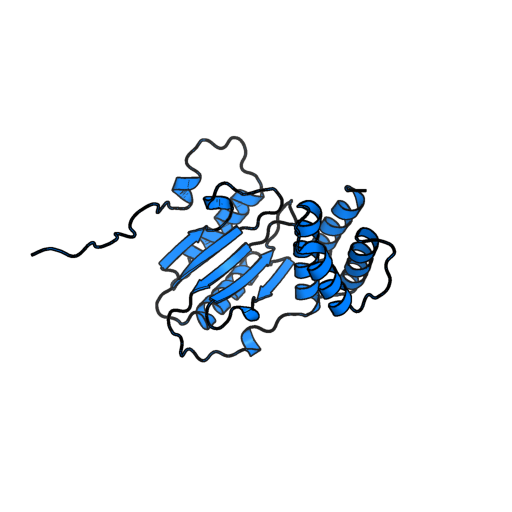? -12.875 -12.646 2.094 1.00 89.38 140 THR A N 1
ATOM 1101 C CA . THR A 1 140 ? -13.383 -12.054 0.845 1.00 89.38 140 THR A CA 1
ATOM 1102 C C . THR A 1 140 ? -13.428 -10.526 0.917 1.00 89.38 140 THR A C 1
ATOM 1104 O O . THR A 1 140 ? -13.326 -9.855 -0.105 1.00 89.38 140 THR A O 1
ATOM 1107 N N . GLN A 1 141 ? -13.470 -9.958 2.129 1.00 88.50 141 GLN A N 1
ATOM 1108 C CA . GLN A 1 141 ? -13.380 -8.509 2.344 1.00 88.50 141 GLN A CA 1
ATOM 1109 C C . GLN A 1 141 ? -11.984 -7.941 2.052 1.00 88.50 141 GLN A C 1
ATOM 1111 O O . GLN A 1 141 ? -11.844 -6.736 1.863 1.00 88.50 141 GLN A O 1
ATOM 1116 N N . PHE A 1 142 ? -10.962 -8.798 1.986 1.00 92.31 142 PHE A N 1
ATOM 1117 C CA . PHE A 1 142 ? -9.558 -8.418 1.806 1.00 92.31 142 PHE A CA 1
ATOM 1118 C C . PHE A 1 142 ? -8.999 -8.919 0.467 1.00 92.31 142 PHE A C 1
ATOM 1120 O O . PHE A 1 142 ? -7.808 -9.206 0.333 1.00 92.31 142 PHE A O 1
ATOM 1127 N N . GLU A 1 143 ? -9.855 -9.083 -0.541 1.00 90.31 143 GLU A N 1
ATOM 1128 C CA . GLU A 1 143 ? -9.414 -9.448 -1.885 1.00 90.31 143 GLU A CA 1
ATOM 1129 C C . GLU A 1 143 ? -8.643 -8.297 -2.542 1.00 90.31 143 GLU A C 1
ATOM 1131 O O . GLU A 1 143 ? -9.116 -7.164 -2.620 1.00 90.31 143 GLU A O 1
ATOM 1136 N N . ASN A 1 144 ? -7.449 -8.603 -3.055 1.00 92.88 144 ASN A N 1
ATOM 1137 C CA . ASN A 1 144 ? -6.643 -7.644 -3.803 1.00 92.88 144 ASN A CA 1
ATOM 1138 C C . ASN A 1 144 ? -6.899 -7.762 -5.303 1.00 92.88 144 ASN A C 1
ATOM 1140 O O . ASN A 1 144 ? -6.969 -8.862 -5.859 1.00 92.88 144 ASN A O 1
ATOM 1144 N N . ASP A 1 145 ? -6.906 -6.618 -5.986 1.00 94.50 145 ASP A N 1
ATOM 1145 C CA . ASP A 1 145 ? -6.769 -6.596 -7.437 1.00 94.50 145 ASP A CA 1
ATOM 1146 C C . ASP A 1 145 ? -5.346 -7.027 -7.823 1.00 94.50 145 ASP A C 1
ATOM 1148 O O . ASP A 1 145 ? -4.345 -6.454 -7.386 1.00 94.50 145 ASP A O 1
ATOM 1152 N N . HIS A 1 146 ? -5.254 -8.046 -8.675 1.00 94.19 146 HIS A N 1
ATOM 1153 C CA . HIS A 1 146 ? -3.980 -8.612 -9.111 1.00 94.19 146 HIS A CA 1
ATOM 1154 C C . HIS A 1 146 ? -3.037 -7.578 -9.753 1.00 94.19 146 HIS A C 1
ATOM 1156 O O . HIS A 1 146 ? -1.823 -7.642 -9.553 1.00 94.19 146 HIS A O 1
ATOM 1162 N N . TRP A 1 147 ? -3.571 -6.625 -10.519 1.00 95.50 147 TRP A N 1
ATOM 1163 C CA . TRP A 1 147 ? -2.776 -5.603 -11.198 1.00 95.50 147 TRP A CA 1
ATOM 1164 C C . TRP A 1 147 ? -2.303 -4.521 -10.237 1.00 95.50 147 TRP A C 1
ATOM 1166 O O . TRP A 1 147 ? -1.164 -4.074 -10.359 1.00 95.50 147 TRP A O 1
ATOM 1176 N N . ILE A 1 148 ? -3.127 -4.153 -9.253 1.00 95.94 148 ILE A N 1
ATOM 1177 C CA . ILE A 1 148 ? -2.690 -3.283 -8.154 1.00 95.94 148 ILE A CA 1
ATOM 1178 C C . ILE A 1 148 ? -1.552 -3.950 -7.379 1.00 95.94 148 ILE A C 1
ATOM 1180 O O . ILE A 1 148 ? -0.516 -3.325 -7.152 1.00 95.94 148 ILE A O 1
ATOM 1184 N N . HIS A 1 149 ? -1.684 -5.237 -7.057 1.00 96.12 149 HIS A N 1
ATOM 1185 C CA . HIS A 1 149 ? -0.625 -5.973 -6.376 1.00 96.12 149 HIS A CA 1
ATOM 1186 C C . HIS A 1 149 ? 0.677 -5.999 -7.196 1.00 96.12 149 HIS A C 1
ATOM 1188 O O . HIS A 1 149 ? 1.756 -5.731 -6.668 1.00 96.12 149 HIS A O 1
ATOM 1194 N N . LEU A 1 150 ? 0.595 -6.258 -8.507 1.00 96.62 150 LEU A N 1
ATOM 1195 C CA . LEU A 1 150 ? 1.755 -6.202 -9.404 1.00 96.62 150 LEU A CA 1
ATOM 1196 C C . LEU A 1 150 ? 2.387 -4.807 -9.477 1.00 96.62 150 LEU A C 1
ATOM 1198 O O . LEU A 1 150 ? 3.609 -4.700 -9.523 1.00 96.62 150 LEU A O 1
ATOM 1202 N N . MET A 1 151 ? 1.585 -3.744 -9.467 1.00 96.50 151 MET A N 1
ATOM 1203 C CA . MET A 1 151 ? 2.087 -2.371 -9.431 1.00 96.50 151 MET A CA 1
ATOM 1204 C C . MET A 1 151 ? 2.782 -2.063 -8.095 1.00 96.50 151 MET A C 1
ATOM 1206 O O . MET A 1 151 ? 3.857 -1.471 -8.099 1.00 96.50 151 MET A O 1
ATOM 1210 N N . LYS A 1 152 ? 2.262 -2.532 -6.956 1.00 95.81 152 LYS A N 1
ATOM 1211 C CA . LYS A 1 152 ? 2.960 -2.403 -5.667 1.00 95.81 152 LYS A CA 1
ATOM 1212 C C . LYS A 1 152 ? 4.288 -3.158 -5.686 1.00 95.81 152 LYS A C 1
ATOM 1214 O O . LYS A 1 152 ? 5.311 -2.609 -5.282 1.00 95.81 152 LYS A O 1
ATOM 1219 N N . LEU A 1 153 ? 4.306 -4.383 -6.221 1.00 96.12 153 LEU A N 1
ATOM 1220 C CA . LEU A 1 153 ? 5.546 -5.142 -6.408 1.00 96.12 153 LEU A CA 1
ATOM 1221 C C . LEU A 1 153 ? 6.532 -4.407 -7.320 1.00 96.12 153 LEU A C 1
ATOM 1223 O O . LEU A 1 153 ? 7.725 -4.427 -7.024 1.00 96.12 153 LEU A O 1
ATOM 1227 N N . TRP A 1 154 ? 6.059 -3.746 -8.382 1.00 96.75 154 TRP A N 1
ATOM 1228 C CA . TRP A 1 154 ? 6.895 -2.921 -9.259 1.00 96.75 154 TRP A CA 1
ATOM 1229 C C . TRP A 1 154 ? 7.623 -1.856 -8.442 1.00 96.75 154 TRP A C 1
ATOM 1231 O O . TRP A 1 154 ? 8.850 -1.791 -8.473 1.00 96.75 154 TRP A O 1
ATOM 1241 N N . VAL A 1 155 ? 6.881 -1.096 -7.635 1.00 95.88 155 VAL A N 1
ATOM 1242 C CA . VAL A 1 155 ? 7.430 -0.007 -6.816 1.00 95.88 155 VAL A CA 1
ATOM 1243 C C . VAL A 1 155 ? 8.421 -0.564 -5.797 1.00 95.88 155 VAL A C 1
ATOM 1245 O O . VAL A 1 155 ? 9.556 -0.102 -5.732 1.00 95.88 155 VAL A O 1
ATOM 1248 N N . MET A 1 156 ? 8.043 -1.610 -5.059 1.00 95.69 156 MET A N 1
ATOM 1249 C CA . MET A 1 156 ? 8.911 -2.242 -4.059 1.00 95.69 156 MET A CA 1
ATOM 1250 C C . MET A 1 156 ? 10.219 -2.777 -4.656 1.00 95.69 156 MET A C 1
ATOM 1252 O O . MET A 1 156 ? 11.292 -2.555 -4.096 1.00 95.69 156 MET A O 1
ATOM 1256 N N . ASN A 1 157 ? 10.154 -3.473 -5.793 1.00 96.81 157 ASN A N 1
ATOM 1257 C CA . ASN A 1 157 ? 11.348 -4.011 -6.442 1.00 96.81 157 ASN A CA 1
ATOM 1258 C C . ASN A 1 157 ? 12.228 -2.907 -7.018 1.00 96.81 157 ASN A C 1
ATOM 1260 O O . ASN A 1 157 ? 13.449 -3.033 -6.977 1.00 96.81 157 ASN A O 1
ATOM 1264 N N . TYR A 1 158 ? 11.635 -1.823 -7.520 1.00 95.56 158 TYR A N 1
ATOM 1265 C CA . TYR A 1 158 ? 12.405 -0.680 -7.994 1.00 95.56 158 TYR A CA 1
ATOM 1266 C C . TYR A 1 158 ? 13.183 -0.033 -6.844 1.00 95.56 158 TYR A C 1
ATOM 1268 O O . TYR A 1 158 ? 14.383 0.188 -6.973 1.00 95.56 158 TYR A O 1
ATOM 1276 N N . LYS A 1 159 ? 12.553 0.159 -5.674 1.00 94.25 159 LYS A N 1
ATOM 1277 C CA . LYS A 1 159 ? 13.254 0.614 -4.458 1.00 94.25 159 LYS A CA 1
ATOM 1278 C C . LYS A 1 159 ? 14.429 -0.301 -4.099 1.00 94.25 159 LYS A C 1
ATOM 1280 O O . LYS A 1 159 ? 15.502 0.182 -3.756 1.00 94.25 159 LYS A O 1
ATOM 1285 N N . TYR A 1 160 ? 14.246 -1.622 -4.174 1.00 94.94 160 TYR A N 1
ATOM 1286 C CA . TYR A 1 160 ? 15.327 -2.578 -3.911 1.00 94.94 160 TYR A CA 1
ATOM 1287 C C . TYR A 1 160 ? 16.474 -2.480 -4.912 1.00 94.94 160 TYR A C 1
ATOM 1289 O O . TYR A 1 160 ? 17.624 -2.547 -4.490 1.00 94.94 160 TYR A O 1
ATOM 1297 N N . MET A 1 161 ? 16.177 -2.274 -6.196 1.00 94.50 161 MET A N 1
ATOM 1298 C CA . MET A 1 161 ? 17.198 -2.025 -7.213 1.00 94.50 161 MET A CA 1
ATOM 1299 C C . MET A 1 161 ? 18.009 -0.769 -6.878 1.00 94.50 161 MET A C 1
ATOM 1301 O O . MET A 1 161 ? 19.234 -0.807 -6.878 1.00 94.50 161 MET A O 1
ATOM 1305 N N . MET A 1 162 ? 17.327 0.332 -6.542 1.00 92.06 162 MET A N 1
ATOM 1306 C CA . MET A 1 162 ? 17.980 1.609 -6.235 1.00 92.06 162 MET A CA 1
ATOM 1307 C C . MET A 1 162 ? 18.834 1.560 -4.962 1.00 92.06 162 MET A C 1
ATOM 1309 O O . MET A 1 162 ? 19.792 2.319 -4.842 1.00 92.06 162 MET A O 1
ATOM 1313 N N . ARG A 1 163 ? 18.506 0.664 -4.023 1.00 92.25 163 ARG A N 1
ATOM 1314 C CA . ARG A 1 163 ? 19.260 0.441 -2.781 1.00 92.25 163 ARG A CA 1
ATOM 1315 C C . ARG A 1 163 ? 20.323 -0.660 -2.882 1.00 92.25 163 ARG A C 1
ATOM 1317 O O . ARG A 1 163 ? 20.914 -0.988 -1.859 1.00 92.25 163 ARG A O 1
ATOM 1324 N N . ASP A 1 164 ? 20.522 -1.258 -4.059 1.00 93.00 164 ASP A N 1
ATOM 1325 C CA . ASP A 1 164 ? 21.396 -2.429 -4.247 1.00 93.00 164 ASP A CA 1
ATOM 1326 C C . ASP A 1 164 ? 21.106 -3.550 -3.223 1.00 93.00 164 ASP A C 1
ATOM 1328 O O . ASP A 1 164 ? 21.986 -4.139 -2.592 1.00 93.00 164 ASP A O 1
ATOM 1332 N N . ALA A 1 165 ? 19.816 -3.798 -2.969 1.00 94.19 165 ALA A N 1
ATOM 1333 C CA . ALA A 1 165 ? 19.403 -4.741 -1.940 1.00 94.19 165 ALA A CA 1
ATOM 1334 C C . ALA A 1 165 ? 19.705 -6.182 -2.376 1.00 94.19 165 ALA A C 1
ATOM 1336 O O . ALA A 1 165 ? 19.290 -6.612 -3.450 1.00 94.19 165 ALA A O 1
ATOM 1337 N N . GLN A 1 166 ? 20.323 -6.976 -1.496 1.00 95.56 166 GLN A N 1
ATOM 1338 C CA . GLN A 1 166 ? 20.747 -8.355 -1.786 1.00 95.56 166 GLN A CA 1
ATOM 1339 C C . GLN A 1 166 ? 19.620 -9.248 -2.339 1.00 95.56 166 GLN A C 1
ATOM 1341 O O . GLN A 1 166 ? 19.851 -10.135 -3.157 1.00 95.56 166 GLN A O 1
ATOM 1346 N N . GLN A 1 167 ? 18.383 -9.035 -1.889 1.00 94.06 167 GLN A N 1
ATOM 1347 C CA . GLN A 1 167 ? 17.219 -9.803 -2.329 1.00 94.06 167 GLN A CA 1
ATOM 1348 C C . GLN A 1 167 ? 16.617 -9.348 -3.669 1.00 94.06 167 GLN A C 1
ATOM 1350 O O . GLN A 1 167 ? 15.660 -9.982 -4.121 1.00 94.06 167 GLN A O 1
ATOM 1355 N N . PHE A 1 168 ? 17.112 -8.263 -4.275 1.00 96.75 168 PHE A N 1
ATOM 1356 C CA . PHE A 1 168 ? 16.515 -7.635 -5.455 1.00 96.75 168 PHE A CA 1
ATOM 1357 C C . PHE A 1 168 ? 16.306 -8.629 -6.598 1.00 96.75 168 PHE A C 1
ATOM 1359 O O . PHE A 1 168 ? 15.172 -8.797 -7.036 1.00 96.75 168 PHE A O 1
ATOM 1366 N N . GLU A 1 169 ? 17.349 -9.339 -7.033 1.00 96.75 169 GLU A N 1
ATOM 1367 C CA . GLU A 1 169 ? 17.276 -10.198 -8.225 1.00 96.75 169 GLU A CA 1
ATOM 1368 C C . GLU A 1 169 ? 16.200 -11.287 -8.092 1.00 96.75 169 GLU A C 1
ATOM 1370 O O . GLU A 1 169 ? 15.371 -11.479 -8.983 1.00 96.75 169 GLU A O 1
ATOM 1375 N N . ASN A 1 170 ? 16.144 -11.942 -6.928 1.00 97.06 170 ASN A N 1
ATOM 1376 C CA . ASN A 1 170 ? 15.155 -12.983 -6.643 1.00 97.06 170 ASN A CA 1
ATOM 1377 C C . ASN A 1 170 ? 13.727 -12.420 -6.590 1.00 97.06 170 ASN A C 1
ATOM 1379 O O . ASN A 1 170 ? 12.782 -13.045 -7.078 1.00 97.06 170 ASN A O 1
ATOM 1383 N N . ARG A 1 171 ? 13.549 -11.238 -5.989 1.00 96.81 171 ARG A N 1
ATOM 1384 C CA . ARG A 1 171 ? 12.240 -10.578 -5.879 1.00 96.81 171 ARG A CA 1
ATOM 1385 C C . ARG A 1 171 ? 11.762 -10.055 -7.236 1.00 96.81 171 ARG A C 1
ATOM 1387 O O . ARG A 1 171 ? 10.579 -10.197 -7.553 1.00 96.81 171 ARG A O 1
ATOM 1394 N N . PHE A 1 172 ? 12.678 -9.533 -8.047 1.00 97.94 172 PHE A N 1
ATOM 1395 C CA . PHE A 1 172 ? 12.419 -9.071 -9.403 1.00 97.94 172 PHE A CA 1
ATOM 1396 C C . PHE A 1 172 ? 11.997 -10.232 -10.305 1.00 97.94 172 PHE A C 1
ATOM 1398 O O . PHE A 1 172 ? 10.960 -10.144 -10.962 1.00 97.94 172 PHE A O 1
ATOM 1405 N N . ALA A 1 173 ? 12.726 -11.353 -10.276 1.00 97.12 173 ALA A N 1
ATOM 1406 C CA . ALA A 1 173 ? 12.377 -12.549 -11.039 1.00 97.12 173 ALA A CA 1
ATOM 1407 C C . ALA A 1 173 ? 10.972 -13.070 -10.682 1.00 97.12 173 ALA A C 1
ATOM 1409 O O . ALA A 1 173 ? 10.153 -13.299 -11.572 1.00 97.12 173 ALA A O 1
ATOM 1410 N N . ALA A 1 174 ? 10.646 -13.162 -9.387 1.00 97.19 174 ALA A N 1
ATOM 1411 C CA . ALA A 1 174 ? 9.317 -13.579 -8.933 1.00 97.19 174 ALA A CA 1
ATOM 1412 C C . ALA A 1 174 ? 8.201 -12.614 -9.380 1.00 97.19 174 ALA A C 1
ATOM 1414 O O . ALA A 1 174 ? 7.082 -13.037 -9.677 1.00 97.19 174 ALA A O 1
ATOM 1415 N N . MET A 1 175 ? 8.482 -11.309 -9.435 1.00 97.69 175 MET A N 1
ATOM 1416 C CA . MET A 1 175 ? 7.547 -10.315 -9.968 1.00 97.69 175 MET A CA 1
ATOM 1417 C C . MET A 1 175 ? 7.338 -10.480 -11.479 1.00 97.69 175 MET A C 1
ATOM 1419 O O . MET A 1 175 ? 6.194 -10.445 -11.933 1.00 97.69 175 MET A O 1
ATOM 1423 N N . MET A 1 176 ? 8.408 -10.684 -12.253 1.00 98.25 176 MET A N 1
ATOM 1424 C CA . MET A 1 176 ? 8.326 -10.910 -13.702 1.00 98.25 176 MET A CA 1
ATOM 1425 C C . MET A 1 176 ? 7.546 -12.185 -14.036 1.00 98.25 176 MET A C 1
ATOM 1427 O O . MET A 1 176 ? 6.677 -12.166 -14.910 1.00 98.25 176 MET A O 1
ATOM 1431 N N . GLU A 1 177 ? 7.771 -13.263 -13.281 1.00 97.50 177 GLU A N 1
ATOM 1432 C CA . GLU A 1 177 ? 7.006 -14.507 -13.393 1.00 97.50 177 GLU A CA 1
ATOM 1433 C C . GLU A 1 177 ? 5.510 -14.266 -13.142 1.00 97.50 177 GLU A C 1
ATOM 1435 O O . GLU A 1 177 ? 4.676 -14.619 -13.978 1.00 97.50 177 GLU A O 1
ATOM 1440 N N . LYS A 1 178 ? 5.156 -13.578 -12.046 1.00 96.56 178 LYS A N 1
ATOM 1441 C CA . LYS A 1 178 ? 3.759 -13.209 -11.739 1.00 96.56 178 LYS A CA 1
ATOM 1442 C C . LYS A 1 178 ? 3.127 -12.341 -12.825 1.00 96.56 178 LYS A C 1
ATOM 1444 O O . LYS A 1 178 ? 1.929 -12.451 -13.071 1.00 96.56 178 LYS A O 1
ATOM 1449 N N . ALA A 1 179 ? 3.918 -11.489 -13.471 1.00 96.62 179 ALA A N 1
ATOM 1450 C CA . ALA A 1 179 ? 3.480 -10.653 -14.579 1.00 96.62 179 ALA A CA 1
ATOM 1451 C C . ALA A 1 179 ? 3.413 -11.400 -15.923 1.00 96.62 179 ALA A C 1
ATOM 1453 O O . ALA A 1 179 ? 2.998 -10.803 -16.923 1.00 96.62 179 ALA A O 1
ATOM 1454 N N . ASN A 1 180 ? 3.822 -12.672 -15.979 1.00 96.94 180 ASN A N 1
ATOM 1455 C CA . ASN A 1 180 ? 4.002 -13.443 -17.207 1.00 96.94 180 ASN A CA 1
ATOM 1456 C C . ASN A 1 180 ? 4.896 -12.700 -18.221 1.00 96.94 180 ASN A C 1
ATOM 1458 O O . ASN A 1 180 ? 4.495 -12.421 -19.357 1.00 96.94 180 ASN A O 1
ATOM 1462 N N . ILE A 1 181 ? 6.068 -12.265 -17.757 1.00 96.81 181 ILE A N 1
ATOM 1463 C CA . ILE A 1 181 ? 7.123 -11.635 -18.553 1.00 96.81 181 ILE A CA 1
ATOM 1464 C C . ILE A 1 181 ? 8.356 -12.533 -18.451 1.00 96.81 181 ILE A C 1
ATOM 1466 O O . ILE A 1 181 ? 8.958 -12.650 -17.390 1.00 96.81 181 ILE A O 1
ATOM 1470 N N . SER A 1 182 ? 8.717 -13.187 -19.553 1.00 93.88 182 SER A N 1
ATOM 1471 C CA . SER A 1 182 ? 9.816 -14.163 -19.600 1.00 93.88 182 SER A CA 1
ATOM 1472 C C . SER A 1 182 ? 11.047 -13.675 -20.363 1.00 93.88 182 SER A C 1
ATOM 1474 O O . SER A 1 182 ? 12.080 -14.342 -20.343 1.00 93.88 182 SER A O 1
ATOM 1476 N N . HIS A 1 183 ? 10.941 -12.548 -21.069 1.00 93.25 183 HIS A N 1
ATOM 1477 C CA . HIS A 1 183 ? 11.988 -12.048 -21.954 1.00 93.25 183 HIS A CA 1
ATOM 1478 C C . HIS A 1 183 ? 12.191 -10.549 -21.759 1.00 93.25 183 HIS A C 1
ATOM 1480 O O . HIS A 1 183 ? 11.308 -9.754 -22.063 1.00 93.25 183 HIS A O 1
ATOM 1486 N N . TYR A 1 184 ? 13.373 -10.191 -21.275 1.00 96.00 184 TYR A N 1
ATOM 1487 C CA . TYR A 1 184 ? 13.890 -8.833 -21.147 1.00 96.00 184 TYR A CA 1
ATOM 1488 C C . TYR A 1 184 ? 15.419 -8.919 -21.224 1.00 96.00 184 TYR A C 1
ATOM 1490 O O . TYR A 1 184 ? 16.007 -9.913 -20.792 1.00 96.00 184 TYR A O 1
ATOM 1498 N N . SER A 1 185 ? 16.063 -7.920 -21.821 1.00 95.00 185 SER A N 1
ATOM 1499 C CA . SER A 1 185 ? 17.521 -7.865 -21.973 1.00 95.00 185 SER A CA 1
ATOM 1500 C C . SER A 1 185 ? 18.229 -7.400 -20.701 1.00 95.00 185 SER A C 1
ATOM 1502 O O . SER A 1 185 ? 19.352 -7.828 -20.439 1.00 95.00 185 SER A O 1
ATOM 1504 N N . ASP A 1 186 ? 17.559 -6.583 -19.889 1.00 95.25 186 ASP A N 1
ATOM 1505 C CA . ASP A 1 186 ? 18.036 -6.102 -18.596 1.00 95.25 186 ASP A CA 1
ATOM 1506 C C . ASP A 1 186 ? 16.867 -5.788 -17.634 1.00 95.25 186 ASP A C 1
ATOM 1508 O O . ASP A 1 186 ? 15.684 -5.894 -17.983 1.00 95.25 186 ASP A O 1
ATOM 1512 N N . TYR A 1 187 ? 17.193 -5.412 -16.392 1.00 95.62 187 TYR A N 1
ATOM 1513 C CA . TYR A 1 187 ? 16.197 -5.079 -15.367 1.00 95.62 187 TYR A CA 1
ATOM 1514 C C . TYR A 1 187 ? 15.315 -3.891 -15.755 1.00 95.62 187 TYR A C 1
ATOM 1516 O O . TYR A 1 187 ? 14.119 -3.882 -15.452 1.00 95.62 187 TYR A O 1
ATOM 1524 N N . ARG A 1 188 ? 15.879 -2.900 -16.450 1.00 93.56 188 ARG A N 1
ATOM 1525 C CA . ARG A 1 188 ? 15.156 -1.699 -16.865 1.00 93.56 188 ARG A CA 1
ATOM 1526 C C . ARG A 1 188 ? 14.086 -2.045 -17.891 1.00 93.56 188 ARG A C 1
ATOM 1528 O O . ARG A 1 188 ? 12.946 -1.605 -17.748 1.00 93.56 188 ARG A O 1
ATOM 1535 N N . GLU A 1 189 ? 14.433 -2.845 -18.893 1.00 95.25 189 GLU A N 1
ATOM 1536 C CA . GLU A 1 189 ? 13.481 -3.340 -19.877 1.00 95.25 189 GLU A CA 1
ATOM 1537 C C . GLU A 1 189 ? 12.371 -4.141 -19.193 1.00 95.25 189 GLU A C 1
ATOM 1539 O O . GLU A 1 189 ? 11.198 -3.912 -19.480 1.00 95.25 189 GLU A O 1
ATOM 1544 N N . GLY A 1 190 ? 12.703 -5.014 -18.236 1.00 96.81 190 GLY A N 1
ATOM 1545 C CA . GLY A 1 190 ? 11.688 -5.770 -17.499 1.00 96.81 190 GLY A CA 1
ATOM 1546 C C . GLY A 1 190 ? 10.727 -4.871 -16.703 1.00 96.81 190 GLY A C 1
ATOM 1547 O O . GLY A 1 190 ? 9.507 -5.043 -16.793 1.00 96.81 190 GLY A O 1
ATOM 1548 N N . PHE A 1 191 ? 11.232 -3.847 -16.000 1.00 97.12 191 PHE A N 1
ATOM 1549 C CA . PHE A 1 191 ? 10.380 -2.841 -15.350 1.00 97.12 191 PHE A CA 1
ATOM 1550 C C . PHE A 1 191 ? 9.500 -2.089 -16.355 1.00 97.12 191 PHE A C 1
ATOM 1552 O O . PHE A 1 191 ? 8.311 -1.884 -16.093 1.00 97.12 191 PHE A O 1
ATOM 1559 N N . TYR A 1 192 ? 10.054 -1.687 -17.499 1.00 95.69 192 TYR A N 1
ATOM 1560 C CA . TYR A 1 192 ? 9.310 -0.967 -18.531 1.00 95.69 192 TYR A CA 1
ATOM 1561 C C . TYR A 1 192 ? 8.205 -1.829 -19.155 1.00 95.69 192 TYR A C 1
ATOM 1563 O O . TYR A 1 192 ? 7.067 -1.377 -19.280 1.00 95.69 192 TYR A O 1
ATOM 1571 N N . GLN A 1 193 ? 8.491 -3.094 -19.475 1.00 96.25 193 GLN A N 1
ATOM 1572 C CA . GLN A 1 193 ? 7.496 -4.027 -20.004 1.00 96.25 193 GLN A CA 1
ATOM 1573 C C . GLN A 1 193 ? 6.337 -4.250 -19.022 1.00 96.25 193 GLN A C 1
ATOM 1575 O O . GLN A 1 193 ? 5.175 -4.275 -19.437 1.00 96.25 193 GLN A O 1
ATOM 1580 N N . LEU A 1 194 ? 6.621 -4.377 -17.720 1.00 96.94 194 LEU A N 1
ATOM 1581 C CA . LEU A 1 194 ? 5.560 -4.453 -16.715 1.00 96.94 194 LEU A CA 1
ATOM 1582 C C . LEU A 1 194 ? 4.752 -3.152 -16.673 1.00 96.94 194 LEU A C 1
ATOM 1584 O O . LEU A 1 194 ? 3.524 -3.206 -16.674 1.00 96.94 194 LEU A O 1
ATOM 1588 N N . LEU A 1 195 ? 5.401 -1.988 -16.726 1.00 95.69 195 LEU A N 1
ATOM 1589 C CA . LEU A 1 195 ? 4.698 -0.705 -16.740 1.00 95.69 195 LEU A CA 1
ATOM 1590 C C . LEU A 1 195 ? 3.749 -0.571 -17.944 1.00 95.69 195 LEU A C 1
ATOM 1592 O O . LEU A 1 195 ? 2.615 -0.121 -17.778 1.00 95.69 195 LEU A O 1
ATOM 1596 N N . LEU A 1 196 ? 4.157 -1.033 -19.132 1.00 94.31 196 LEU A N 1
ATOM 1597 C CA . LEU A 1 196 ? 3.280 -1.107 -20.307 1.00 94.31 196 LEU A CA 1
ATOM 1598 C C . LEU A 1 196 ? 2.048 -1.982 -20.046 1.00 94.31 196 LEU A C 1
ATOM 1600 O O . LEU A 1 196 ? 0.929 -1.549 -20.311 1.00 94.31 196 LEU A O 1
ATOM 1604 N N . LYS A 1 197 ? 2.223 -3.171 -19.451 1.00 95.19 197 LYS A N 1
ATOM 1605 C CA . LYS A 1 197 ? 1.085 -4.034 -19.087 1.00 95.19 197 LYS A CA 1
ATOM 1606 C C . LYS A 1 197 ? 0.141 -3.365 -18.088 1.00 95.19 197 LYS A C 1
ATOM 1608 O O . LYS A 1 197 ? -1.067 -3.576 -18.179 1.00 95.19 197 LYS A O 1
ATOM 1613 N N . LEU A 1 198 ? 0.670 -2.594 -17.136 1.00 95.12 198 LEU A N 1
ATOM 1614 C CA . LEU A 1 198 ? -0.126 -1.886 -16.128 1.00 95.12 198 LEU A CA 1
ATOM 1615 C C . LEU A 1 198 ? -0.937 -0.732 -16.741 1.00 95.12 198 LEU A C 1
ATOM 1617 O O . LEU A 1 198 ? -2.082 -0.525 -16.345 1.00 95.12 198 LEU A O 1
ATOM 1621 N N . LYS A 1 199 ? -0.406 -0.034 -17.755 1.00 92.81 199 LYS A N 1
ATOM 1622 C CA . LYS A 1 199 ? -1.107 1.055 -18.470 1.00 92.81 199 LYS A CA 1
ATOM 1623 C C . LYS A 1 199 ? -2.392 0.623 -19.169 1.00 92.81 199 LYS A C 1
ATOM 1625 O O . LYS A 1 199 ? -3.315 1.427 -19.303 1.00 92.81 199 LYS A O 1
ATOM 1630 N N . ASP A 1 200 ? -2.483 -0.643 -19.558 1.00 90.06 200 ASP A N 1
ATOM 1631 C CA . ASP A 1 200 ? -3.686 -1.204 -20.174 1.00 90.06 200 ASP A CA 1
ATOM 1632 C C . ASP A 1 200 ? -4.798 -1.515 -19.154 1.00 90.06 200 ASP A C 1
ATOM 1634 O O . ASP A 1 200 ? -5.904 -1.919 -19.530 1.00 90.06 200 ASP A O 1
ATOM 1638 N N . LYS A 1 201 ? -4.533 -1.364 -17.848 1.00 91.38 201 LYS A N 1
ATOM 1639 C CA . LYS A 1 201 ? -5.466 -1.732 -16.776 1.00 91.38 201 LYS A CA 1
ATOM 1640 C C . LYS A 1 201 ? -6.244 -0.521 -16.296 1.00 91.38 201 LYS A C 1
ATOM 1642 O O . LYS A 1 201 ? -5.688 0.463 -15.829 1.00 91.38 201 LYS A O 1
ATOM 1647 N N . LYS A 1 202 ? -7.574 -0.627 -16.358 1.00 86.12 202 LYS A N 1
ATOM 1648 C CA . LYS A 1 202 ? -8.495 0.428 -15.902 1.00 86.12 202 LYS A CA 1
ATOM 1649 C C . LYS A 1 202 ? -8.440 0.678 -14.393 1.00 86.12 202 LYS A C 1
ATOM 1651 O O . LYS A 1 202 ? -8.890 1.726 -13.951 1.00 86.12 202 LYS A O 1
ATOM 1656 N N . THR A 1 203 ? -7.955 -0.292 -13.620 1.00 86.00 203 THR A N 1
ATOM 1657 C CA . THR A 1 203 ? -7.930 -0.246 -12.154 1.00 86.00 203 THR A CA 1
ATOM 1658 C C . THR A 1 203 ? -6.803 0.616 -11.598 1.00 86.00 203 THR A C 1
ATOM 1660 O O . THR A 1 203 ? -6.869 1.004 -10.438 1.00 86.00 203 THR A O 1
ATOM 1663 N N . ILE A 1 204 ? -5.805 0.965 -12.414 1.00 86.44 204 ILE A N 1
ATOM 1664 C CA . ILE A 1 204 ? -4.659 1.767 -11.988 1.00 86.44 204 ILE A CA 1
ATOM 1665 C C . ILE A 1 204 ? -4.792 3.175 -12.562 1.00 86.44 204 ILE A C 1
ATOM 1667 O O . ILE A 1 204 ? -5.018 3.359 -13.761 1.00 86.44 204 ILE A O 1
ATOM 1671 N N . LYS A 1 205 ? -4.641 4.187 -11.704 1.00 90.69 205 LYS A N 1
ATOM 1672 C CA . LYS A 1 205 ? -4.695 5.588 -12.134 1.00 90.69 205 LYS A CA 1
ATOM 1673 C C . LYS A 1 205 ? -3.532 5.915 -13.067 1.00 90.69 205 LYS A C 1
ATOM 1675 O O . LYS A 1 205 ? -2.372 5.629 -12.765 1.00 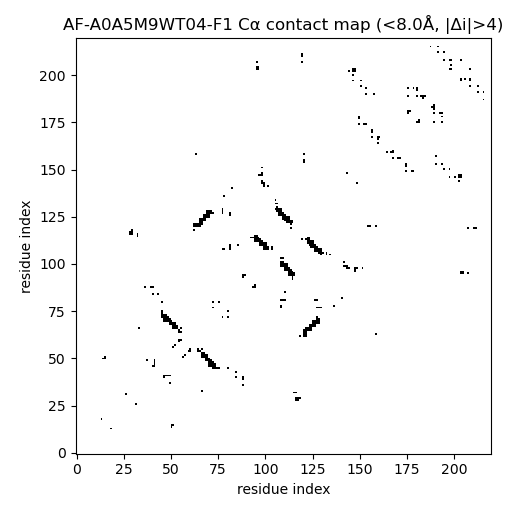90.69 205 LYS A O 1
ATOM 1680 N N . ARG A 1 206 ? -3.848 6.544 -14.201 1.00 90.50 206 ARG A N 1
ATOM 1681 C CA . ARG A 1 206 ? -2.867 6.877 -15.245 1.00 90.50 206 ARG A CA 1
ATOM 1682 C C . ARG A 1 206 ? -1.824 7.862 -14.744 1.00 90.50 206 ARG A C 1
ATOM 1684 O O . ARG A 1 206 ? -0.663 7.734 -15.099 1.00 90.50 206 ARG A O 1
ATOM 1691 N N . GLU A 1 207 ? -2.240 8.802 -13.907 1.00 91.06 207 GLU A N 1
ATOM 1692 C CA . GLU A 1 207 ? -1.389 9.832 -13.322 1.00 91.06 207 GLU A CA 1
ATOM 1693 C C . GLU A 1 207 ? -0.241 9.200 -12.529 1.00 91.06 207 GLU A C 1
ATOM 1695 O O . GLU A 1 207 ? 0.913 9.572 -12.718 1.00 91.06 207 GLU A O 1
ATOM 1700 N N . TYR A 1 208 ? -0.539 8.175 -11.724 1.00 93.56 208 TYR A N 1
ATOM 1701 C CA . TYR A 1 208 ? 0.480 7.450 -10.968 1.00 93.56 208 TYR A CA 1
ATOM 1702 C C . TYR A 1 208 ? 1.442 6.689 -11.889 1.00 93.56 208 TYR A C 1
ATOM 1704 O O . TYR A 1 208 ? 2.655 6.753 -11.715 1.00 93.56 208 TYR A O 1
ATOM 1712 N N . LEU A 1 209 ? 0.925 6.021 -12.926 1.00 93.12 209 LEU A N 1
ATOM 1713 C CA . LEU A 1 209 ? 1.764 5.322 -13.906 1.00 93.12 209 LEU A CA 1
ATOM 1714 C C . LEU A 1 209 ? 2.686 6.270 -14.682 1.00 93.12 209 LEU A C 1
ATOM 1716 O O . LEU A 1 209 ? 3.817 5.893 -14.985 1.00 93.12 209 LEU A O 1
ATOM 1720 N N . SER A 1 210 ? 2.229 7.487 -14.985 1.00 92.00 210 SER A N 1
ATOM 1721 C CA . SER A 1 210 ? 3.064 8.515 -15.610 1.00 92.00 210 SER A CA 1
ATOM 1722 C C . SER A 1 210 ? 4.224 8.926 -14.702 1.00 92.00 210 SER A C 1
ATOM 1724 O O . SER A 1 210 ? 5.346 9.039 -15.187 1.00 92.00 210 SER A O 1
ATOM 1726 N N . MET A 1 211 ? 3.999 9.063 -13.388 1.00 92.44 211 MET A N 1
ATOM 1727 C CA . MET A 1 211 ? 5.082 9.345 -12.432 1.00 92.44 211 MET A CA 1
ATOM 1728 C C . MET A 1 211 ? 6.155 8.246 -12.458 1.00 92.44 211 MET A C 1
ATOM 1730 O O . MET A 1 211 ? 7.347 8.542 -12.500 1.00 92.44 211 MET A O 1
ATOM 1734 N N . LEU A 1 212 ? 5.742 6.973 -12.478 1.00 93.69 212 LEU A N 1
ATOM 1735 C CA . LEU A 1 212 ? 6.671 5.838 -12.547 1.00 93.69 212 LEU A CA 1
ATOM 1736 C C . LEU A 1 212 ? 7.442 5.793 -13.878 1.00 93.69 212 LEU A C 1
ATOM 1738 O O . LEU A 1 212 ? 8.632 5.474 -13.895 1.00 93.69 212 LEU A O 1
ATOM 1742 N N . GLU A 1 213 ? 6.787 6.124 -14.993 1.00 92.50 213 GLU A N 1
ATOM 1743 C CA . GLU A 1 213 ? 7.434 6.185 -16.308 1.00 92.50 213 GLU A CA 1
ATOM 1744 C C . GLU A 1 213 ? 8.489 7.287 -16.375 1.00 92.50 213 GLU A C 1
ATOM 1746 O O . GLU A 1 213 ? 9.605 7.043 -16.832 1.00 92.50 213 GLU A O 1
ATOM 1751 N N . GLU A 1 214 ? 8.161 8.489 -15.898 1.00 90.50 214 GLU A N 1
ATOM 1752 C CA . GLU A 1 214 ? 9.106 9.603 -15.870 1.00 90.50 214 GLU A CA 1
ATOM 1753 C C . GLU A 1 214 ? 10.374 9.249 -15.089 1.00 90.50 214 GLU A C 1
ATOM 1755 O O . GLU A 1 214 ? 11.475 9.600 -15.511 1.00 90.50 214 GLU A O 1
ATOM 1760 N N . LEU A 1 215 ? 10.246 8.507 -13.988 1.00 86.94 215 LEU A N 1
ATOM 1761 C CA . LEU A 1 215 ? 11.392 8.049 -13.203 1.00 86.94 215 LEU A CA 1
ATOM 1762 C C . LEU A 1 215 ? 12.282 7.066 -13.972 1.00 86.94 215 LEU A C 1
ATOM 1764 O O . LEU A 1 215 ? 13.503 7.225 -13.976 1.00 86.94 215 LEU A O 1
ATOM 1768 N N . LEU A 1 216 ? 11.692 6.096 -14.680 1.00 87.25 216 LEU A N 1
ATOM 1769 C CA . LEU A 1 216 ? 12.445 5.171 -15.540 1.00 87.25 216 LEU A CA 1
ATOM 1770 C C . LEU A 1 216 ? 13.198 5.874 -16.680 1.00 87.25 216 LEU A C 1
ATOM 1772 O O . LEU A 1 216 ? 14.196 5.342 -17.178 1.00 87.25 216 LEU A O 1
ATOM 1776 N N . LEU A 1 217 ? 12.696 7.023 -17.137 1.00 83.44 217 LEU A N 1
ATOM 1777 C CA . LEU A 1 217 ? 13.318 7.829 -18.189 1.00 83.44 217 LEU A CA 1
ATOM 1778 C C . LEU A 1 217 ? 14.402 8.774 -17.655 1.00 83.44 217 LEU A C 1
ATOM 1780 O O . LEU A 1 217 ? 15.318 9.113 -18.395 1.00 83.44 217 LEU A O 1
ATOM 1784 N N . ARG A 1 218 ? 14.304 9.219 -16.398 1.00 79.81 218 ARG A N 1
ATOM 1785 C CA . ARG A 1 218 ? 15.308 10.097 -15.770 1.00 79.81 218 ARG A CA 1
ATOM 1786 C C . ARG A 1 218 ? 16.532 9.333 -15.271 1.00 79.81 218 ARG A C 1
ATOM 1788 O O . ARG A 1 218 ? 17.633 9.866 -15.327 1.00 79.81 218 ARG A O 1
ATOM 1795 N N . ASN A 1 219 ? 16.349 8.100 -14.805 1.00 69.00 219 ASN A N 1
ATOM 1796 C CA . ASN A 1 219 ? 17.424 7.257 -14.271 1.00 69.00 219 ASN A CA 1
ATOM 1797 C C . ASN A 1 219 ? 18.132 6.435 -15.365 1.00 69.00 219 ASN A C 1
ATOM 1799 O O . ASN A 1 219 ? 18.455 5.266 -15.151 1.00 69.00 219 ASN A O 1
ATOM 1803 N N . SER A 1 220 ? 18.330 7.020 -16.552 1.00 56.34 220 SER A N 1
ATOM 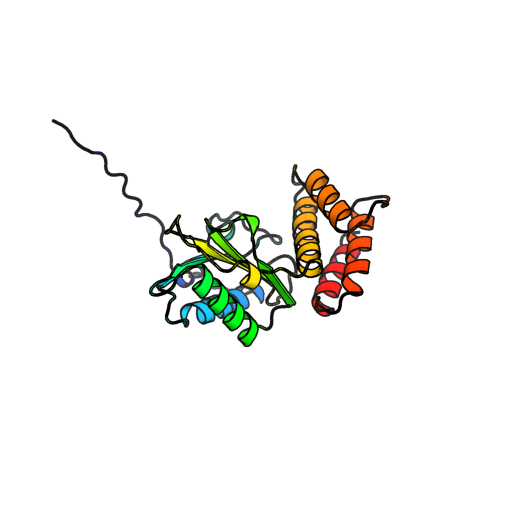1804 C CA . SER A 1 220 ? 18.891 6.330 -17.718 1.00 56.34 220 SER A CA 1
ATOM 1805 C C . SER A 1 220 ? 19.879 7.105 -18.550 1.00 56.34 220 SER A C 1
ATOM 1807 O O . SER A 1 220 ? 19.727 8.342 -18.597 1.00 56.34 220 SER A O 1
#

Foldseek 3Di:
DDDDDDDDPDDDDDDPVRLPPDDDPDDAPVVVVVVVLVVQLVPDPFWDDKDFDDCSVVVNDDLLDETEIETDTPDDFQQVSLLVSVVSCCVPQVFLAKAWPVVCPPQKTWMWTHSDHLRLNYIYIYIYGGPDPPDDDDCVSRDHDLLSVLVNLLSVLVSCVVVVNPCNVVSLVVSCVSLVHDDDPDSLRSSVVSLVVSCVDPSGDVVSSVSVVVVSVVVD

Nearest PDB structures (foldseek):
  8opt-assembly1_A  TM=4.896E-01  e=1.463E-03  Homo sapiens
  5w0o-assembly2_B  TM=4.534E-01  e=2.552E-03  Homo sapiens
  3nyb-assembly1_A  TM=4.124E-01  e=2.698E-03  Saccharomyces cerevisiae
  7bxo-assembly1_A  TM=3.638E-01  e=7.596E-02  Shewanella oneidensis MR-1
  5luh-assembly1_A  TM=2.959E-01  e=2.731E-01  Salmonella enterica subsp. enterica serovar Typhimurium

Organism: Paenibacillus amylolyticus (NCBI:txid1451)

Secondary structure (DSSP, 8-state):
---------------HHHHT-S--SS--HHHHHHHHHHHHHHTSTTEEEEEEEGGGTTT---TT--EEEEEEE-SS-HHHHHHHHHHHHHHHH--SEEEE-GGGTTTEEEEEEE---S-TT--EEEEEE---TT----GGGGPPPHHHHHHHHHHHHHHHHHTT-TTHHHHHHHHHHHTT----SSHHHHHHHHHHHHHT-TTS-HHHHHHHHHHHHH--

Mean predicted aligned error: 8.14 Å

InterPro domains:
  IPR043519 Nucleotidyltransferase superfamily [SSF81301] (31-90)

Sequence (220 aa):
MAGKGDHNLNECFFSYRELIGGDIVGSSNSEALTEQLIDHIEGLPFITQIDVIGSRVEQTSDDYSDVDILLSIKDITPDIALYEVTESVKAKFQPAWYDYANSLMPDKFLISTFIGGDNPFTFYDIGILNTDRNLVYDKTQFENDHWIHLMKLWVMNYKYMMRDAQQFENRFAAMMEKANISHYSDYREGFYQLLLKLKDKKTIKREYLSMLEELLLRNS

Radius of gyration: 19.42 Å; Cα contacts (8 Å, |Δi|>4): 261; chains: 1; bounding box: 36×44×71 Å